Protein AF-A0A2N1UZ32-F1 (afdb_monomer_lite)

Radius of gyration: 36.01 Å; chains: 1; bounding box: 88×39×111 Å

Sequence (221 aa):
MAVTNCPHCKADVPPGFDAMPVCMMCGGDINAAPAEGSGWAAIDTKQDNTRVCPSCNSVVKSVFALECPECNASLTPVGEPVADIEKERERFEELITQSHAEAQPAAPAVPEPVAPAPEPVAPPIPEPVAPPVPEPVVAAPEPVAPPIPEPVAPAPEPVAPPIPEPVAAAKGPSPELPSFVDKPKTEEPAPTRPEPPKQPEPAPAKEGFFDKLLRMFGLKK

pLDDT: mean 73.19, std 13.27, range [42.34, 95.88]

Structure (mmCIF, N/CA/C/O backbone):
data_AF-A0A2N1UZ32-F1
#
_entry.id   AF-A0A2N1UZ32-F1
#
loop_
_atom_site.group_PDB
_atom_site.id
_atom_site.type_symbol
_atom_site.label_atom_id
_atom_site.label_alt_id
_atom_site.label_comp_id
_atom_site.label_asym_id
_atom_site.label_entity_id
_atom_site.label_seq_id
_atom_site.pdbx_PDB_ins_code
_atom_site.Cartn_x
_atom_site.Cartn_y
_atom_site.Cartn_z
_atom_site.occupancy
_atom_site.B_iso_or_equiv
_atom_site.auth_seq_id
_atom_site.auth_comp_id
_atom_site.auth_asym_id
_atom_site.auth_atom_id
_atom_site.pdbx_PDB_model_num
ATOM 1 N N . MET A 1 1 ? 21.905 -10.208 -17.394 1.00 66.12 1 MET A N 1
ATOM 2 C CA . MET A 1 1 ? 21.489 -9.415 -16.218 1.00 66.12 1 MET A CA 1
ATOM 3 C C . MET A 1 1 ? 20.534 -10.287 -15.424 1.00 66.12 1 MET A C 1
ATOM 5 O O . MET A 1 1 ? 19.722 -10.951 -16.058 1.00 66.12 1 MET A O 1
ATOM 9 N N . ALA A 1 2 ? 20.690 -10.398 -14.104 1.00 77.69 2 ALA A N 1
ATOM 10 C CA . ALA A 1 2 ? 19.744 -11.162 -13.293 1.00 77.69 2 ALA A CA 1
ATOM 11 C C . ALA A 1 2 ? 18.423 -10.383 -13.234 1.00 77.69 2 ALA A C 1
ATOM 13 O O . ALA A 1 2 ? 18.447 -9.184 -12.974 1.00 77.69 2 ALA A O 1
ATOM 14 N N . VAL A 1 3 ? 17.307 -11.037 -13.547 1.00 83.12 3 VAL A N 1
ATOM 15 C CA . VAL A 1 3 ? 15.976 -10.441 -13.402 1.00 83.12 3 VAL A CA 1
ATOM 16 C C . VAL A 1 3 ? 15.523 -10.699 -11.971 1.00 83.12 3 VAL A C 1
ATOM 18 O O . VAL A 1 3 ? 15.459 -11.854 -11.544 1.00 83.12 3 VAL A O 1
ATOM 21 N N . THR A 1 4 ? 15.266 -9.632 -11.220 1.00 88.62 4 THR A N 1
ATOM 22 C CA . THR A 1 4 ? 14.756 -9.726 -9.851 1.00 88.62 4 THR A CA 1
ATOM 23 C C . THR A 1 4 ? 13.238 -9.861 -9.919 1.00 88.62 4 THR A C 1
ATOM 25 O O . THR A 1 4 ? 12.564 -8.998 -10.471 1.00 88.62 4 THR A O 1
ATOM 28 N N . ASN A 1 5 ? 12.676 -10.936 -9.369 1.00 91.50 5 ASN A N 1
ATOM 29 C CA . ASN A 1 5 ? 11.225 -11.125 -9.311 1.00 91.50 5 ASN A CA 1
ATOM 30 C C . ASN A 1 5 ? 10.673 -10.652 -7.968 1.00 91.50 5 ASN A C 1
ATOM 32 O O . ASN A 1 5 ? 11.222 -10.988 -6.920 1.00 91.50 5 ASN A O 1
ATOM 36 N N . CYS A 1 6 ? 9.553 -9.927 -7.985 1.00 87.75 6 CYS A N 1
ATOM 37 C CA . CYS A 1 6 ? 8.888 -9.512 -6.753 1.00 87.75 6 CYS A CA 1
ATOM 38 C C . CYS A 1 6 ? 8.361 -10.740 -5.978 1.00 87.75 6 CYS A C 1
ATOM 40 O O . CYS A 1 6 ? 7.557 -11.499 -6.533 1.00 87.75 6 CYS A O 1
ATOM 42 N N . PRO A 1 7 ? 8.705 -10.925 -4.688 1.00 86.75 7 PRO A N 1
ATOM 43 C CA . PRO A 1 7 ? 8.260 -12.086 -3.910 1.00 86.75 7 PRO A CA 1
ATOM 44 C C . PRO A 1 7 ? 6.743 -12.101 -3.659 1.00 86.75 7 PRO A C 1
ATOM 46 O O . PRO A 1 7 ? 6.162 -13.160 -3.428 1.00 86.75 7 PRO A O 1
ATOM 49 N N . HIS A 1 8 ? 6.080 -10.943 -3.745 1.00 80.81 8 HIS A N 1
ATOM 50 C CA . HIS A 1 8 ? 4.646 -10.808 -3.489 1.00 80.81 8 HIS A CA 1
ATOM 51 C C . HIS A 1 8 ? 3.765 -11.121 -4.704 1.00 80.81 8 HIS A C 1
ATOM 53 O O . HIS A 1 8 ? 2.725 -11.761 -4.555 1.00 80.81 8 HIS A O 1
ATOM 59 N N . CYS A 1 9 ? 4.140 -10.644 -5.896 1.00 84.69 9 CYS A N 1
ATOM 60 C CA . CYS A 1 9 ? 3.307 -10.748 -7.103 1.00 84.69 9 CYS A CA 1
ATOM 61 C C . CYS A 1 9 ? 3.966 -11.494 -8.269 1.00 84.69 9 CYS A C 1
ATOM 63 O O . CYS A 1 9 ? 3.302 -11.730 -9.274 1.00 84.69 9 CYS A O 1
ATOM 65 N N . LYS A 1 10 ? 5.238 -11.896 -8.131 1.00 90.31 10 LYS A N 1
ATOM 66 C CA . LYS A 1 10 ? 6.037 -12.590 -9.155 1.00 90.31 10 LYS A CA 1
ATOM 67 C C . LYS A 1 10 ? 6.244 -11.799 -10.453 1.00 90.31 10 LYS A C 1
ATOM 69 O O . LYS A 1 10 ? 6.641 -12.392 -11.447 1.00 90.31 10 LYS A O 1
ATOM 74 N N . ALA A 1 11 ? 5.974 -10.493 -10.451 1.00 89.81 11 ALA A N 1
ATOM 75 C CA . ALA A 1 11 ? 6.285 -9.626 -11.581 1.00 89.81 11 ALA A CA 1
ATOM 76 C C . ALA A 1 11 ? 7.800 -9.390 -11.681 1.00 89.81 11 ALA A C 1
ATOM 78 O O . ALA A 1 11 ? 8.466 -9.228 -10.650 1.00 89.81 11 ALA A O 1
ATOM 79 N N . ASP A 1 12 ? 8.304 -9.334 -12.913 1.00 92.62 12 ASP A N 1
ATOM 80 C CA . ASP A 1 12 ? 9.689 -8.979 -13.215 1.00 92.62 12 ASP A CA 1
ATOM 81 C C . ASP A 1 12 ? 9.949 -7.508 -12.843 1.00 92.62 12 ASP A C 1
ATOM 83 O O . ASP A 1 12 ? 9.230 -6.603 -13.277 1.00 92.62 12 ASP A O 1
ATOM 87 N N . VAL A 1 13 ? 10.978 -7.256 -12.032 1.00 87.44 13 VAL A N 1
ATOM 88 C CA . VAL A 1 13 ? 11.426 -5.906 -11.665 1.00 87.44 13 VAL A CA 1
ATOM 89 C C . VAL A 1 13 ? 12.550 -5.488 -12.622 1.00 87.44 13 VAL A C 1
ATOM 91 O O . VAL A 1 13 ? 13.521 -6.234 -12.782 1.00 87.44 13 VAL A O 1
ATOM 94 N N . PRO A 1 14 ? 12.450 -4.319 -13.286 1.00 86.38 14 PRO A N 1
ATOM 95 C CA . PRO A 1 14 ? 13.491 -3.858 -14.195 1.00 86.38 14 PRO A CA 1
ATOM 96 C C . PRO A 1 14 ? 14.813 -3.598 -13.451 1.00 86.38 14 PRO A C 1
ATOM 98 O O . PRO A 1 14 ? 14.787 -3.060 -12.340 1.00 86.38 14 PRO A O 1
ATOM 101 N N . PRO A 1 15 ? 15.971 -3.895 -14.067 1.00 85.00 15 PRO A N 1
ATOM 102 C CA . PRO A 1 15 ? 17.269 -3.625 -13.455 1.00 85.00 15 PRO A CA 1
ATOM 103 C C . PRO A 1 15 ? 17.423 -2.127 -13.150 1.00 85.00 15 PRO A C 1
ATOM 105 O O . PRO A 1 15 ? 17.152 -1.285 -14.007 1.00 85.00 15 PRO A O 1
ATOM 108 N N . GLY A 1 16 ? 17.847 -1.793 -11.927 1.00 82.81 16 GLY A N 1
ATOM 109 C CA . GLY A 1 16 ? 17.969 -0.410 -11.441 1.00 82.81 16 GLY A CA 1
ATOM 110 C C . GLY A 1 16 ? 16.807 0.059 -10.558 1.00 82.81 16 GLY A C 1
ATOM 111 O O . GLY A 1 16 ? 16.924 1.090 -9.898 1.00 82.81 16 GLY A O 1
ATOM 112 N N . PHE A 1 17 ? 15.720 -0.715 -10.482 1.00 76.62 17 PHE A N 1
ATOM 113 C CA . PHE A 1 17 ? 14.632 -0.502 -9.519 1.00 76.62 17 PHE A CA 1
ATOM 114 C C . PHE A 1 17 ? 14.806 -1.322 -8.236 1.00 76.62 17 PHE A C 1
ATOM 116 O O . PHE A 1 17 ? 14.062 -1.128 -7.281 1.00 76.62 17 PHE A O 1
ATOM 123 N N . ASP A 1 18 ? 15.836 -2.167 -8.179 1.00 71.81 18 ASP A N 1
ATOM 124 C CA . ASP A 1 18 ? 16.188 -3.004 -7.025 1.00 71.81 18 ASP A CA 1
ATOM 125 C C . ASP A 1 18 ? 16.558 -2.168 -5.779 1.00 71.81 18 ASP A C 1
ATOM 127 O O . ASP A 1 18 ? 16.528 -2.660 -4.655 1.00 71.81 18 ASP A O 1
ATOM 131 N N . ALA A 1 19 ? 16.900 -0.888 -5.975 1.00 79.69 19 ALA A N 1
ATOM 132 C CA . ALA A 1 19 ? 17.198 0.060 -4.903 1.00 79.69 19 ALA A CA 1
ATOM 133 C C . ALA A 1 19 ? 15.941 0.650 -4.239 1.00 79.69 19 ALA A C 1
ATOM 135 O O . ALA A 1 19 ? 16.038 1.231 -3.158 1.00 79.69 19 ALA A O 1
ATOM 136 N N . MET A 1 20 ? 14.766 0.534 -4.869 1.00 82.06 20 MET A N 1
ATOM 137 C CA . MET A 1 20 ? 13.514 0.951 -4.247 1.00 82.06 20 MET A CA 1
ATOM 138 C C . MET A 1 20 ? 12.964 -0.192 -3.398 1.00 82.06 20 MET A C 1
ATOM 140 O O . MET A 1 20 ? 12.813 -1.304 -3.899 1.00 82.06 20 MET A O 1
ATOM 144 N N . PRO A 1 21 ? 12.602 0.060 -2.130 1.00 84.62 21 PRO A N 1
ATOM 145 C CA . PRO A 1 21 ? 12.116 -0.999 -1.262 1.00 84.62 21 PRO A CA 1
ATOM 146 C C . PRO A 1 21 ? 10.730 -1.504 -1.669 1.00 84.62 21 PRO A C 1
ATOM 148 O O . PRO A 1 21 ? 10.307 -2.505 -1.128 1.00 84.62 21 PRO A O 1
ATOM 151 N N . VAL A 1 22 ? 10.018 -0.869 -2.612 1.00 88.62 22 VAL A N 1
ATOM 152 C CA . VAL A 1 22 ? 8.607 -1.163 -2.915 1.00 88.62 22 VAL A CA 1
ATOM 153 C C . VAL A 1 22 ? 8.399 -1.547 -4.382 1.00 88.62 22 VAL A C 1
ATOM 155 O O . VAL A 1 22 ? 8.801 -0.831 -5.298 1.00 88.62 22 VAL A O 1
ATOM 158 N N . CYS A 1 23 ? 7.695 -2.654 -4.620 1.00 85.25 23 CYS A N 1
ATOM 159 C CA . CYS A 1 23 ? 7.264 -3.090 -5.943 1.00 85.25 23 CYS A CA 1
ATOM 160 C C . CYS A 1 23 ? 6.160 -2.178 -6.486 1.00 85.25 23 CYS A C 1
ATOM 162 O O . CYS A 1 23 ? 5.089 -2.076 -5.894 1.00 85.25 23 CYS A O 1
ATOM 164 N N . MET A 1 24 ? 6.358 -1.590 -7.666 1.00 83.12 24 MET A N 1
ATOM 165 C CA . MET A 1 24 ? 5.360 -0.696 -8.272 1.00 83.12 24 MET A CA 1
ATOM 166 C C . MET A 1 24 ? 4.061 -1.387 -8.699 1.00 83.12 24 MET A C 1
ATOM 168 O O . MET A 1 24 ? 3.036 -0.727 -8.834 1.00 83.12 24 MET A O 1
ATOM 172 N N . MET A 1 25 ? 4.090 -2.704 -8.912 1.00 83.44 25 MET A N 1
ATOM 173 C CA . MET A 1 25 ? 2.914 -3.450 -9.369 1.00 83.44 25 MET A CA 1
ATOM 174 C C . MET A 1 25 ? 1.968 -3.793 -8.220 1.00 83.44 25 MET A C 1
ATOM 176 O O . MET A 1 25 ? 0.755 -3.824 -8.409 1.00 83.44 25 MET A O 1
ATOM 180 N N . CYS A 1 26 ? 2.507 -4.074 -7.030 1.00 83.12 26 CYS A N 1
ATOM 181 C CA . CYS A 1 26 ? 1.704 -4.546 -5.902 1.00 83.12 26 CYS A CA 1
ATOM 182 C C . CYS A 1 26 ? 1.860 -3.738 -4.610 1.00 83.12 26 CYS A C 1
ATOM 184 O O . CYS A 1 26 ? 1.184 -4.061 -3.638 1.00 83.12 26 CYS A O 1
ATOM 186 N N . GLY A 1 27 ? 2.763 -2.754 -4.563 1.00 83.00 27 GLY A N 1
ATOM 187 C CA . GLY A 1 27 ? 3.082 -1.984 -3.356 1.00 83.00 27 GLY A CA 1
ATOM 188 C C . GLY A 1 27 ? 3.790 -2.786 -2.256 1.00 83.00 27 GLY A C 1
ATOM 189 O O . GLY A 1 27 ? 3.917 -2.302 -1.138 1.00 83.00 27 GLY A O 1
ATOM 190 N N . GLY A 1 28 ? 4.215 -4.021 -2.543 1.00 82.81 28 GLY A N 1
ATOM 191 C CA . GLY A 1 28 ? 4.861 -4.909 -1.571 1.00 82.81 28 GLY A CA 1
ATOM 192 C C . GLY A 1 28 ? 6.361 -4.655 -1.476 1.00 82.81 28 GLY A C 1
ATOM 193 O O . GLY A 1 28 ? 6.972 -4.268 -2.472 1.00 82.81 28 GLY A O 1
ATOM 194 N N . ASP A 1 29 ? 6.949 -4.890 -0.307 1.00 84.88 29 ASP A N 1
ATOM 195 C CA . ASP A 1 29 ? 8.378 -4.668 -0.095 1.00 84.88 29 ASP A CA 1
ATOM 196 C C . ASP A 1 29 ? 9.214 -5.735 -0.833 1.00 84.88 29 ASP A C 1
ATOM 198 O O . ASP A 1 29 ? 8.943 -6.930 -0.738 1.00 84.88 29 ASP A O 1
ATOM 202 N N . ILE A 1 30 ? 10.200 -5.322 -1.630 1.00 84.50 30 ILE A N 1
ATOM 203 C CA . ILE A 1 30 ? 11.013 -6.241 -2.447 1.00 84.50 30 ILE A CA 1
ATOM 204 C C . ILE A 1 30 ? 12.028 -7.006 -1.581 1.00 84.50 30 ILE A C 1
ATOM 206 O O . ILE A 1 30 ? 12.400 -8.129 -1.923 1.00 84.50 30 ILE A O 1
ATOM 210 N N . ASN A 1 31 ? 12.448 -6.428 -0.454 1.00 84.81 31 ASN A N 1
ATOM 211 C CA . ASN A 1 31 ? 13.458 -6.989 0.442 1.00 84.81 31 ASN A CA 1
ATOM 212 C C . ASN A 1 31 ? 12.851 -7.759 1.619 1.00 84.81 31 ASN A C 1
ATOM 214 O O . ASN A 1 31 ? 13.545 -8.555 2.257 1.00 84.81 31 ASN A O 1
ATOM 218 N N . ALA A 1 32 ? 11.571 -7.543 1.923 1.00 80.06 32 ALA A N 1
ATOM 219 C CA . ALA A 1 32 ? 10.887 -8.316 2.946 1.00 80.06 32 ALA A CA 1
ATOM 220 C C . ALA A 1 32 ? 10.745 -9.775 2.492 1.00 80.06 32 ALA A C 1
ATOM 222 O O . ALA A 1 32 ? 10.017 -10.100 1.551 1.00 80.06 32 ALA A O 1
ATOM 223 N N . ALA A 1 33 ? 11.425 -10.683 3.196 1.00 67.44 33 ALA A N 1
ATOM 224 C CA . ALA A 1 33 ? 11.117 -12.100 3.084 1.00 67.44 33 ALA A CA 1
ATOM 225 C C . ALA A 1 33 ? 9.626 -12.293 3.419 1.00 67.44 33 ALA A C 1
ATOM 227 O O . ALA A 1 33 ? 9.146 -11.668 4.371 1.00 67.44 33 ALA A O 1
ATOM 228 N N . PRO A 1 34 ? 8.880 -13.127 2.669 1.00 59.41 34 PRO A N 1
ATOM 229 C CA . PRO A 1 34 ? 7.496 -13.426 2.998 1.00 59.41 34 PRO A CA 1
ATOM 230 C C . PRO A 1 34 ? 7.480 -14.095 4.373 1.00 59.41 34 PRO A C 1
ATOM 232 O O . PRO A 1 34 ? 7.761 -15.282 4.506 1.00 59.41 34 PRO A O 1
ATOM 235 N N . ALA A 1 35 ? 7.218 -13.313 5.415 1.00 57.28 35 ALA A N 1
ATOM 236 C CA . ALA A 1 35 ? 7.092 -13.826 6.760 1.00 57.28 35 ALA A CA 1
ATOM 237 C C . ALA A 1 35 ? 5.802 -14.646 6.803 1.00 57.28 35 ALA A C 1
ATOM 239 O O . ALA A 1 35 ? 4.692 -14.109 6.837 1.00 57.28 35 ALA A O 1
ATOM 240 N N . GLU A 1 36 ? 5.958 -15.966 6.723 1.00 51.78 36 GLU A N 1
ATOM 241 C CA . GLU A 1 36 ? 4.862 -16.918 6.821 1.00 51.78 36 GLU A CA 1
ATOM 242 C C . GLU A 1 36 ? 4.110 -16.672 8.137 1.00 51.78 36 GLU A C 1
ATOM 244 O O . GLU A 1 36 ? 4.600 -16.955 9.228 1.00 51.78 36 GLU A O 1
ATOM 249 N N . GLY A 1 37 ? 2.918 -16.081 8.042 1.00 58.44 37 GLY A N 1
ATOM 250 C CA . GLY A 1 37 ? 2.025 -15.889 9.183 1.00 58.44 37 GLY A CA 1
ATOM 251 C C . GLY A 1 37 ? 2.183 -14.588 9.973 1.00 58.44 37 GLY A C 1
ATOM 252 O O . GLY A 1 37 ? 1.464 -14.417 10.958 1.00 58.44 37 GLY A O 1
ATOM 253 N N . SER A 1 38 ? 3.031 -13.636 9.566 1.00 52.31 38 SER A N 1
ATOM 254 C CA . SER A 1 38 ? 2.985 -12.308 10.184 1.00 52.31 38 SER A CA 1
ATOM 255 C C . SER A 1 38 ? 1.827 -11.507 9.587 1.00 52.31 38 SER A C 1
ATOM 257 O O . SER A 1 38 ? 1.957 -10.879 8.539 1.00 52.31 38 SER A O 1
ATOM 259 N N . GLY A 1 39 ? 0.686 -11.530 10.274 1.00 49.50 39 GLY A N 1
ATOM 260 C CA . GLY A 1 39 ? -0.463 -10.653 10.047 1.00 49.50 39 GLY A CA 1
ATOM 261 C C . GLY A 1 39 ? -0.180 -9.190 10.397 1.00 49.50 39 GLY A C 1
ATOM 262 O O . GLY A 1 39 ? -1.041 -8.522 10.964 1.00 49.50 39 GLY A O 1
ATOM 263 N N . TRP A 1 40 ? 1.013 -8.682 10.072 1.00 42.34 40 TRP A N 1
ATOM 264 C CA . TRP A 1 40 ? 1.146 -7.259 9.823 1.00 42.34 40 TRP A CA 1
ATOM 265 C C . TRP A 1 40 ? 0.310 -7.013 8.584 1.00 42.34 40 TRP A C 1
ATOM 267 O O . TRP A 1 40 ? 0.701 -7.359 7.469 1.00 42.34 40 TRP A O 1
ATOM 277 N N . ALA A 1 41 ? -0.895 -6.504 8.819 1.00 46.56 41 ALA A N 1
ATOM 278 C CA . ALA A 1 41 ? -1.644 -5.803 7.814 1.00 46.56 41 ALA A CA 1
ATOM 279 C C . ALA A 1 41 ? -0.667 -4.794 7.208 1.00 46.56 41 ALA A C 1
ATOM 281 O O . ALA A 1 41 ? -0.421 -3.725 7.767 1.00 46.56 41 ALA A O 1
ATOM 282 N N . ALA A 1 42 ? -0.101 -5.136 6.046 1.00 48.03 42 ALA A N 1
ATOM 283 C CA . ALA A 1 42 ? 0.014 -4.140 5.006 1.00 48.03 42 ALA A CA 1
ATOM 284 C C . ALA A 1 42 ? -1.298 -3.373 5.106 1.00 48.03 42 ALA A C 1
ATOM 286 O O . ALA A 1 42 ? -2.352 -4.011 5.058 1.00 48.03 42 ALA A O 1
ATOM 287 N N . ILE A 1 43 ? -1.238 -2.070 5.384 1.00 47.91 43 ILE A N 1
ATOM 288 C CA . ILE A 1 43 ? -2.358 -1.181 5.092 1.00 47.91 43 ILE A CA 1
ATOM 289 C C . ILE A 1 43 ? -2.817 -1.652 3.726 1.00 47.91 43 ILE A C 1
ATOM 291 O O . ILE A 1 43 ? -2.019 -1.583 2.785 1.00 47.91 43 ILE A O 1
ATOM 295 N N . ASP A 1 44 ? -3.961 -2.339 3.692 1.00 47.41 44 ASP A N 1
ATOM 296 C CA . ASP A 1 44 ? -4.280 -3.252 2.610 1.00 47.41 44 ASP A CA 1
ATOM 297 C C . ASP A 1 44 ? -4.673 -2.364 1.447 1.00 47.41 44 ASP A C 1
ATOM 299 O O . ASP A 1 44 ? -5.839 -2.113 1.168 1.00 47.41 44 ASP A O 1
ATOM 303 N N . THR A 1 45 ? -3.661 -1.845 0.759 1.00 53.09 45 THR A N 1
ATOM 304 C CA . THR A 1 45 ? -3.812 -1.014 -0.421 1.00 53.09 45 THR A CA 1
ATOM 305 C C . THR A 1 45 ? -4.481 -1.839 -1.522 1.00 53.09 45 THR A C 1
ATOM 307 O O . THR A 1 45 ? -4.816 -1.300 -2.570 1.00 53.09 45 THR A O 1
ATOM 310 N N . LYS A 1 46 ? -4.723 -3.146 -1.324 1.00 53.72 46 LYS A N 1
ATOM 311 C CA . LYS A 1 46 ? -5.555 -3.952 -2.213 1.00 53.72 46 LYS A CA 1
ATOM 312 C C . LYS A 1 46 ? -7.051 -3.729 -1.987 1.00 53.72 46 LYS A C 1
ATOM 314 O O . LYS A 1 46 ? -7.797 -3.994 -2.926 1.00 53.72 46 LYS A O 1
ATOM 319 N N . GLN A 1 47 ? -7.506 -3.245 -0.825 1.00 53.97 47 GLN A N 1
ATOM 320 C CA . GLN A 1 47 ? -8.925 -2.930 -0.617 1.00 53.97 47 GLN A CA 1
ATOM 321 C C . GLN A 1 47 ? -9.308 -1.548 -1.174 1.00 53.97 47 GLN A C 1
ATOM 323 O O . GLN A 1 47 ? -10.325 -1.464 -1.860 1.00 53.97 47 GLN A O 1
ATOM 328 N N . ASP A 1 48 ? -8.462 -0.521 -1.049 1.00 59.41 48 ASP A N 1
ATOM 329 C CA . ASP A 1 48 ? -8.837 0.853 -1.454 1.00 59.41 48 ASP A CA 1
ATOM 330 C C . ASP A 1 48 ? -8.568 1.211 -2.929 1.00 59.41 48 ASP A C 1
ATOM 332 O O . ASP A 1 48 ? -9.011 2.248 -3.419 1.00 59.41 48 ASP A O 1
ATOM 336 N N . ASN A 1 49 ? -7.872 0.356 -3.685 1.00 70.31 49 ASN A N 1
ATOM 337 C CA . ASN A 1 49 ? -7.520 0.635 -5.090 1.00 70.31 49 ASN A CA 1
ATOM 338 C C . ASN A 1 49 ? -8.453 -0.019 -6.113 1.00 70.31 49 ASN A C 1
ATOM 340 O O . ASN A 1 49 ? -8.130 -0.127 -7.301 1.00 70.31 49 ASN A O 1
ATOM 344 N N . THR A 1 50 ? -9.613 -0.478 -5.656 1.00 85.75 50 THR A N 1
ATOM 345 C CA . THR A 1 50 ? -10.651 -0.976 -6.546 1.00 85.75 50 THR A CA 1
ATOM 346 C C . THR A 1 50 ? -11.491 0.209 -7.000 1.00 85.75 50 THR A C 1
ATOM 348 O O . THR A 1 50 ? -12.108 0.884 -6.182 1.00 85.75 50 THR A O 1
ATOM 351 N N . ARG A 1 51 ? -11.531 0.477 -8.305 1.00 90.31 51 ARG A N 1
ATOM 352 C CA . ARG A 1 51 ? -12.441 1.466 -8.888 1.00 90.31 51 ARG A CA 1
ATOM 353 C C . ARG A 1 51 ? -13.455 0.782 -9.793 1.00 90.31 51 ARG A C 1
ATOM 355 O O . ARG A 1 51 ? -13.133 -0.196 -10.461 1.00 90.31 51 ARG A O 1
ATOM 362 N N . VAL A 1 52 ? -14.677 1.292 -9.830 1.00 92.69 52 VAL A N 1
ATOM 363 C CA . VAL A 1 52 ? -15.733 0.826 -10.734 1.00 92.69 52 VAL A CA 1
ATOM 364 C C . VAL A 1 52 ? -15.946 1.873 -11.812 1.00 92.69 52 VAL A C 1
ATOM 366 O O . VAL A 1 52 ? -15.986 3.073 -11.545 1.00 92.69 52 VAL A O 1
ATOM 369 N N . CYS A 1 53 ? -16.050 1.413 -13.053 1.00 94.25 53 CYS A N 1
ATOM 370 C CA . CYS A 1 53 ? -16.440 2.275 -14.153 1.00 94.25 53 CYS A CA 1
ATOM 371 C C . CYS A 1 53 ? -17.960 2.503 -14.132 1.00 94.25 53 CYS A C 1
ATOM 373 O O . CYS A 1 53 ? -18.700 1.526 -14.221 1.00 94.25 53 CYS A O 1
ATOM 375 N N . PRO A 1 54 ? -18.455 3.750 -14.105 1.00 93.19 54 PRO A N 1
ATOM 376 C CA . PRO A 1 54 ? -19.894 4.015 -14.122 1.00 93.19 54 PRO A CA 1
ATOM 377 C C . PRO A 1 54 ? -20.562 3.653 -15.460 1.00 93.19 54 PRO A C 1
ATOM 379 O O . PRO A 1 54 ? -21.767 3.428 -15.498 1.00 93.19 54 PRO A O 1
ATOM 382 N N . SER A 1 55 ? -19.803 3.588 -16.559 1.00 95.44 55 SER A N 1
ATOM 383 C CA . SER A 1 55 ? -20.351 3.328 -17.896 1.00 95.44 55 SER A CA 1
ATOM 384 C C . SER A 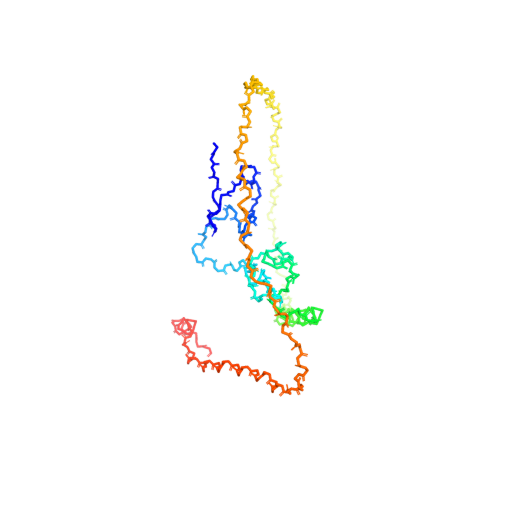1 55 ? -20.525 1.840 -18.199 1.00 95.44 55 SER A C 1
ATOM 386 O O . SER A 1 55 ? -21.558 1.449 -18.732 1.00 95.44 55 SER A O 1
ATOM 388 N N . CYS A 1 56 ? -19.533 1.005 -17.874 1.00 95.06 56 CYS A N 1
ATOM 389 C CA . CYS A 1 56 ? -19.558 -0.433 -18.181 1.00 95.06 56 CYS A CA 1
ATOM 390 C C . CYS A 1 56 ? -19.559 -1.338 -16.941 1.00 95.06 56 CYS A C 1
ATOM 392 O O . CYS A 1 56 ? -19.550 -2.559 -17.073 1.00 95.06 56 CYS A O 1
ATOM 394 N N . ASN A 1 57 ? -19.559 -0.756 -15.737 1.00 92.69 57 ASN A N 1
ATOM 395 C CA . ASN A 1 57 ? -19.525 -1.461 -14.455 1.00 92.69 57 ASN A CA 1
ATOM 396 C C . ASN A 1 57 ? -18.310 -2.399 -14.280 1.00 92.69 57 ASN A C 1
ATOM 398 O O . ASN A 1 57 ? -18.317 -3.297 -13.438 1.00 92.69 57 ASN A O 1
ATOM 402 N N . SER A 1 58 ? -17.248 -2.199 -15.072 1.00 93.69 58 SER A N 1
ATOM 403 C CA . SER A 1 58 ? -16.007 -2.965 -14.960 1.00 93.69 58 SER A CA 1
ATOM 404 C C . SER A 1 58 ? -15.261 -2.582 -13.686 1.00 93.69 58 SER A C 1
ATOM 406 O O . SER A 1 58 ? -15.066 -1.393 -13.410 1.00 93.69 58 SER A O 1
ATOM 408 N N . VAL A 1 59 ? -14.774 -3.583 -12.960 1.00 91.38 59 VAL A N 1
ATOM 409 C CA . VAL A 1 59 ? -13.928 -3.397 -11.781 1.00 91.38 59 VAL A CA 1
ATOM 410 C C . VAL A 1 59 ? -12.468 -3.291 -12.219 1.00 91.38 59 VAL A C 1
ATOM 412 O O . VAL A 1 59 ? -11.888 -4.262 -12.701 1.00 91.38 59 VAL A O 1
ATOM 415 N N . VAL A 1 60 ? -11.865 -2.120 -12.032 1.00 90.88 60 VAL A N 1
ATOM 416 C CA . VAL A 1 60 ? -10.461 -1.847 -12.349 1.00 90.88 60 VAL A CA 1
ATOM 417 C C . VAL A 1 60 ? -9.653 -1.845 -11.055 1.00 90.88 60 VAL A C 1
ATOM 419 O O . VAL A 1 60 ? -9.897 -1.045 -10.155 1.00 90.88 60 VAL A O 1
ATOM 422 N N . LYS A 1 61 ? -8.678 -2.753 -10.961 1.00 88.75 61 LYS A N 1
ATOM 423 C CA . LYS A 1 61 ? -7.738 -2.844 -9.835 1.00 88.75 61 LYS A CA 1
ATOM 424 C C . LYS A 1 61 ? -6.437 -2.156 -10.218 1.00 88.75 61 LYS A C 1
ATOM 426 O O . LYS A 1 61 ? -5.496 -2.807 -10.662 1.00 88.75 61 LYS A O 1
ATOM 431 N N . SER A 1 62 ? -6.412 -0.834 -10.126 1.00 82.06 62 SER A N 1
ATOM 432 C CA . SER A 1 62 ? -5.217 -0.052 -10.429 1.00 82.06 62 SER A CA 1
ATOM 433 C C . SER A 1 62 ? -5.210 1.234 -9.621 1.00 82.06 62 SER A C 1
ATOM 435 O O . SER A 1 62 ? -6.196 1.968 -9.595 1.00 82.06 62 SER A O 1
ATOM 437 N N . VAL A 1 63 ? -4.066 1.508 -8.995 1.00 78.69 63 VAL A N 1
ATOM 438 C CA . VAL A 1 63 ? -3.814 2.727 -8.211 1.00 78.69 63 VAL A CA 1
ATOM 439 C C . VAL A 1 63 ? -3.765 3.961 -9.116 1.00 78.69 63 VAL A C 1
ATOM 441 O O . VAL A 1 63 ? -4.185 5.048 -8.728 1.00 78.69 63 VAL A O 1
ATOM 444 N N . PHE A 1 64 ? -3.272 3.781 -10.345 1.00 81.81 64 PHE A N 1
ATOM 445 C CA . PHE A 1 64 ? -2.973 4.870 -11.275 1.00 81.81 64 PHE A CA 1
ATOM 446 C C . PHE A 1 64 ? -4.011 5.033 -12.388 1.00 81.81 64 PHE A C 1
ATOM 448 O O . PHE A 1 64 ? -3.986 6.035 -13.099 1.00 81.81 64 PHE A O 1
ATOM 455 N N . ALA A 1 65 ? -4.930 4.079 -12.562 1.00 85.81 65 ALA A N 1
ATOM 456 C CA . ALA A 1 65 ? -5.974 4.209 -13.571 1.00 85.81 65 ALA A CA 1
ATOM 457 C C . ALA A 1 65 ? -7.036 5.213 -13.105 1.00 85.81 65 ALA A C 1
ATOM 459 O O . ALA A 1 65 ? -7.804 4.951 -12.177 1.00 85.81 65 ALA A O 1
ATOM 460 N N . LEU A 1 66 ? -7.086 6.365 -13.772 1.00 91.62 66 LEU A N 1
ATOM 461 C CA . LEU A 1 66 ? -8.158 7.353 -13.619 1.00 91.62 66 LEU A CA 1
ATOM 462 C C . LEU A 1 66 ? -9.307 7.111 -14.609 1.00 91.62 66 LEU A C 1
ATOM 464 O O . LEU A 1 66 ? -10.427 7.562 -14.367 1.00 91.62 66 LEU A O 1
ATOM 468 N N . GLU A 1 67 ? -9.039 6.371 -15.686 1.00 95.88 67 GLU A N 1
ATOM 469 C CA . GLU A 1 67 ? -9.945 6.128 -16.809 1.00 95.88 67 GLU A CA 1
ATOM 470 C C . GLU A 1 67 ? -10.104 4.621 -17.054 1.00 95.88 67 GLU A C 1
ATOM 472 O O . GLU A 1 67 ? -9.175 3.831 -16.868 1.00 95.88 67 GLU A O 1
ATOM 477 N N . CYS A 1 68 ? -11.309 4.205 -17.441 1.00 94.12 68 CYS A N 1
ATOM 478 C CA . CYS A 1 68 ? -11.606 2.821 -17.781 1.00 94.12 68 CYS A CA 1
ATOM 479 C C . CYS A 1 68 ? -10.960 2.458 -19.129 1.00 94.12 68 CYS A C 1
ATOM 481 O O . CYS A 1 68 ? -11.242 3.136 -20.114 1.00 94.12 68 CYS A O 1
ATOM 483 N N . PRO A 1 69 ? -10.189 1.364 -19.235 1.00 92.75 69 PRO A N 1
ATOM 484 C CA . PRO A 1 69 ? -9.536 0.986 -20.491 1.00 92.75 69 PRO A CA 1
ATOM 485 C C . PRO A 1 69 ? -10.518 0.596 -21.609 1.00 92.75 69 PRO A C 1
ATOM 487 O O . PRO A 1 69 ? -10.175 0.695 -22.781 1.00 92.75 69 PRO A O 1
ATOM 490 N N . GLU A 1 70 ? -11.736 0.171 -21.263 1.00 93.69 70 GLU A N 1
ATOM 491 C CA . GLU A 1 70 ? -12.740 -0.290 -22.234 1.00 93.69 70 GLU A CA 1
ATOM 492 C C . GLU A 1 70 ? -13.543 0.861 -22.855 1.00 93.69 70 GLU A C 1
ATOM 494 O O . GLU A 1 70 ? -13.966 0.787 -24.005 1.00 93.69 70 GLU A O 1
ATOM 499 N N . CYS A 1 71 ? -13.802 1.926 -22.092 1.00 95.00 71 CYS A N 1
ATOM 500 C CA . CYS A 1 71 ? -14.727 2.988 -22.511 1.00 95.00 71 CYS A CA 1
ATOM 501 C C . CYS A 1 71 ? -14.235 4.414 -22.236 1.00 95.00 71 CYS A C 1
ATOM 503 O O . CYS A 1 71 ? -14.961 5.369 -22.498 1.00 95.00 71 CYS A O 1
ATOM 505 N N . ASN A 1 72 ? -13.024 4.566 -21.700 1.00 94.81 72 ASN A N 1
ATOM 506 C CA . ASN A 1 72 ? -12.384 5.837 -21.365 1.00 94.81 72 ASN A CA 1
ATOM 507 C C . ASN A 1 72 ? -13.161 6.735 -20.379 1.00 94.81 72 ASN A C 1
ATOM 509 O O . ASN A 1 72 ? -12.865 7.918 -20.241 1.00 94.81 72 ASN A O 1
ATOM 513 N N . ALA A 1 73 ? -14.164 6.191 -19.683 1.00 95.19 73 ALA A N 1
ATOM 514 C CA . ALA A 1 73 ? -14.907 6.917 -18.658 1.00 95.19 73 ALA A CA 1
ATOM 515 C C . ALA A 1 73 ? -14.105 7.020 -17.352 1.00 95.19 73 ALA A C 1
ATOM 517 O O . ALA A 1 73 ? -13.368 6.098 -16.994 1.00 95.19 73 ALA A O 1
ATOM 518 N N . SER A 1 74 ? -14.292 8.115 -16.611 1.00 93.81 74 SER A N 1
ATOM 519 C CA . SER A 1 74 ? -13.630 8.321 -15.319 1.00 93.81 74 SER A CA 1
ATOM 520 C C . SER A 1 74 ? -14.074 7.274 -14.291 1.00 93.81 74 SER A C 1
ATOM 522 O O . SER A 1 74 ? -15.262 6.983 -14.150 1.00 93.81 74 SER A O 1
ATOM 524 N N . LEU A 1 75 ? -13.106 6.683 -13.595 1.00 91.38 75 LEU A N 1
ATOM 525 C CA . LEU A 1 75 ? -13.321 5.604 -12.638 1.00 91.38 75 LEU A CA 1
ATOM 526 C C . LEU A 1 75 ? -13.663 6.144 -11.242 1.00 91.38 75 LEU A C 1
ATOM 528 O O . LEU A 1 75 ? -12.900 6.933 -10.677 1.00 91.38 75 LEU A O 1
ATOM 532 N N . THR A 1 76 ? -14.748 5.648 -10.641 1.00 88.44 76 THR A N 1
ATOM 533 C CA . THR A 1 76 ? -15.146 5.986 -9.265 1.00 88.44 76 THR A CA 1
ATOM 534 C C . THR A 1 76 ? -14.547 4.992 -8.267 1.00 88.44 76 THR A C 1
ATOM 536 O O . THR A 1 76 ? -14.671 3.785 -8.495 1.00 88.44 76 THR A O 1
ATOM 539 N N . PRO A 1 77 ? -13.904 5.440 -7.173 1.00 84.75 77 PRO A N 1
ATOM 540 C CA . PRO A 1 77 ? -13.404 4.537 -6.138 1.00 84.75 77 PRO A CA 1
ATOM 541 C C . PRO A 1 77 ? -14.551 3.727 -5.520 1.00 84.75 77 PRO A C 1
ATOM 543 O O . PRO A 1 77 ? -15.641 4.248 -5.290 1.00 84.75 77 PRO A O 1
ATOM 546 N N . VAL A 1 78 ? -14.315 2.435 -5.294 1.00 80.38 78 VAL A N 1
ATOM 547 C CA . VAL A 1 78 ? -15.263 1.545 -4.618 1.00 80.38 78 VAL A CA 1
ATOM 548 C C . VAL A 1 78 ? -15.080 1.720 -3.121 1.00 80.38 78 VAL A C 1
ATOM 550 O O . VAL A 1 78 ? -14.242 1.085 -2.496 1.00 80.38 78 VAL A O 1
ATOM 553 N N . GLY A 1 79 ? -15.872 2.622 -2.574 1.00 72.56 79 GLY A N 1
ATOM 554 C CA . GLY A 1 79 ? -15.939 2.968 -1.166 1.00 72.56 79 GLY A CA 1
ATOM 555 C C . GLY A 1 79 ? -16.786 4.222 -1.088 1.00 72.56 79 GLY A C 1
ATOM 556 O O . GLY A 1 79 ? -16.650 5.098 -1.946 1.00 72.56 79 GLY A O 1
ATOM 557 N N . GLU A 1 80 ? -17.709 4.307 -0.131 1.00 63.50 80 GLU A N 1
ATOM 558 C CA . GLU A 1 80 ? -18.327 5.602 0.142 1.00 63.50 80 GLU A CA 1
ATOM 559 C C . GLU A 1 80 ? -17.170 6.567 0.424 1.00 63.50 80 GLU A C 1
ATOM 561 O O . GLU A 1 80 ? -16.354 6.265 1.303 1.00 63.50 80 GLU A O 1
ATOM 566 N N . PRO A 1 81 ? -17.015 7.673 -0.336 1.00 62.00 81 PRO A N 1
ATOM 567 C CA . PRO A 1 81 ? -16.107 8.714 0.104 1.00 62.00 81 PRO A CA 1
ATOM 568 C C . PRO A 1 81 ? -16.572 9.025 1.515 1.00 62.00 81 PRO A C 1
ATOM 570 O O . PRO A 1 81 ? -17.762 9.284 1.705 1.00 62.00 81 PRO A O 1
ATOM 573 N N . VAL A 1 82 ? -15.689 8.871 2.501 1.00 63.88 82 VAL A N 1
ATOM 574 C CA . VAL A 1 82 ? -16.022 9.171 3.891 1.00 63.88 82 VAL A CA 1
ATOM 575 C C . VAL A 1 82 ? -16.435 10.636 3.869 1.00 63.88 82 VAL A C 1
ATOM 577 O O . VAL A 1 82 ? -15.588 11.517 3.776 1.00 63.88 82 VAL A O 1
ATOM 580 N N . ALA A 1 83 ? -17.740 10.896 3.791 1.00 62.69 83 ALA A N 1
ATOM 581 C CA . ALA A 1 83 ? -18.244 12.219 3.435 1.00 62.69 83 ALA A CA 1
ATOM 582 C C . ALA A 1 83 ? -17.825 13.247 4.491 1.00 62.69 83 ALA A C 1
ATOM 584 O O . ALA A 1 83 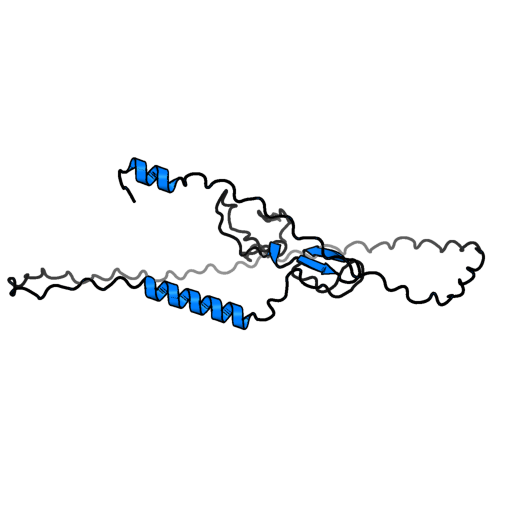? -17.717 14.430 4.194 1.00 62.69 83 ALA A O 1
ATOM 585 N N . ASP A 1 84 ? -17.475 12.746 5.676 1.00 68.62 84 ASP A N 1
ATOM 586 C CA . ASP A 1 84 ? -16.943 13.496 6.789 1.00 68.62 84 ASP A CA 1
ATOM 587 C C . ASP A 1 84 ? -15.618 12.884 7.291 1.00 68.62 84 ASP A C 1
ATOM 589 O O . ASP A 1 84 ? -15.537 12.411 8.426 1.00 68.62 84 ASP A O 1
ATOM 593 N N . ILE A 1 85 ? -14.556 12.880 6.471 1.00 76.88 85 ILE A N 1
ATOM 594 C CA . ILE A 1 85 ? -13.193 12.519 6.939 1.00 76.88 85 ILE A CA 1
ATOM 595 C C . ILE A 1 85 ? -12.846 13.286 8.227 1.00 76.88 85 ILE A C 1
ATOM 597 O O . ILE A 1 85 ? -12.237 12.732 9.140 1.00 76.88 85 ILE A O 1
ATOM 601 N N . GLU A 1 86 ? -13.267 14.549 8.325 1.00 79.19 86 GLU A N 1
ATOM 602 C CA . GLU A 1 86 ? -13.061 15.382 9.513 1.00 79.19 86 GLU A CA 1
ATOM 603 C C . GLU A 1 86 ? -13.791 14.843 10.749 1.00 79.19 86 GLU A C 1
ATOM 605 O O . GLU A 1 86 ? -13.204 14.809 11.826 1.00 79.19 86 GLU A O 1
ATOM 610 N N . LYS A 1 87 ? -15.013 14.329 10.597 1.00 86.81 87 LYS A N 1
ATOM 611 C CA . LYS A 1 87 ? -15.798 13.765 11.703 1.00 86.81 87 LYS A CA 1
ATOM 612 C C . LYS A 1 87 ? -15.255 12.422 12.178 1.00 86.81 87 LYS A C 1
ATOM 614 O O . LYS A 1 87 ? -15.240 12.152 13.376 1.00 86.81 87 LYS A O 1
ATOM 619 N N . GLU A 1 88 ? -14.796 11.574 11.260 1.00 84.06 88 GLU A N 1
ATOM 620 C CA . GLU A 1 88 ? -14.116 10.329 11.637 1.00 84.06 88 GLU A CA 1
ATOM 621 C C . GLU A 1 88 ? -12.760 10.617 12.301 1.00 84.06 88 GLU A C 1
ATOM 623 O O . GLU A 1 88 ? -12.405 9.948 13.272 1.00 84.06 88 GLU A O 1
ATOM 628 N N . ARG A 1 89 ? -12.037 11.665 11.870 1.00 89.62 89 ARG A N 1
ATOM 629 C CA . ARG A 1 89 ? -10.827 12.134 12.566 1.00 89.62 89 ARG A CA 1
ATOM 630 C C . ARG A 1 89 ? -11.138 12.594 13.991 1.00 89.62 89 ARG A C 1
ATOM 632 O O . ARG A 1 89 ? -10.454 12.161 14.912 1.00 89.62 89 ARG A O 1
ATOM 639 N N . GLU A 1 90 ? -12.166 13.421 14.177 1.00 92.81 90 GLU A N 1
ATOM 640 C CA . GLU A 1 90 ? -12.599 13.883 15.506 1.00 92.81 90 GLU A CA 1
ATOM 641 C C . GLU A 1 90 ? -12.970 12.707 16.416 1.00 92.81 90 GLU A C 1
ATOM 643 O O . GLU A 1 90 ? -12.514 12.628 17.556 1.00 92.81 90 GLU A O 1
ATOM 648 N N . ARG A 1 91 ? -13.717 11.731 15.890 1.00 91.94 91 ARG A N 1
ATOM 649 C CA . ARG A 1 91 ? -14.071 10.513 16.625 1.00 91.94 91 ARG A CA 1
ATOM 650 C C . ARG A 1 91 ? -12.838 9.707 17.040 1.00 91.94 91 ARG A C 1
ATOM 652 O O . ARG A 1 91 ? -12.804 9.142 18.132 1.00 91.94 91 ARG A O 1
ATOM 659 N N . PHE A 1 92 ? -11.830 9.634 16.175 1.00 90.19 92 PHE A N 1
ATOM 660 C CA . PHE A 1 92 ? -10.589 8.926 16.470 1.00 90.19 92 PHE A CA 1
ATOM 661 C C . PHE A 1 92 ? -9.746 9.649 17.531 1.00 90.19 92 PHE A C 1
ATOM 663 O O . PHE A 1 92 ? -9.222 9.003 18.437 1.00 90.19 92 PHE A O 1
ATOM 670 N N . GLU A 1 93 ? -9.655 10.980 17.479 1.00 94.56 93 GLU A N 1
ATOM 671 C CA . GLU A 1 93 ? -8.980 11.784 18.510 1.00 94.56 93 GLU A CA 1
ATOM 672 C C . GLU A 1 93 ? -9.666 11.675 19.881 1.00 94.56 93 GLU A C 1
ATOM 674 O O . GLU A 1 93 ? -8.990 11.598 20.914 1.00 94.56 93 GLU A O 1
ATOM 679 N N . GLU A 1 94 ? -10.997 11.598 19.902 1.00 93.38 94 GLU A N 1
ATOM 680 C CA . GLU A 1 94 ? -11.769 11.377 21.125 1.00 93.38 94 GLU A CA 1
ATOM 681 C C . GLU A 1 94 ? -11.474 9.994 21.731 1.00 93.38 94 GLU A C 1
ATOM 683 O O . GLU A 1 94 ? -11.193 9.884 22.927 1.00 93.38 94 GLU A O 1
ATOM 688 N N . LEU A 1 95 ? -11.416 8.948 20.897 1.00 90.75 95 LEU A N 1
ATOM 689 C CA . LEU A 1 95 ? -11.036 7.592 21.315 1.00 90.75 95 LEU A CA 1
ATOM 690 C C . LEU A 1 95 ? -9.607 7.528 21.873 1.00 90.75 95 LEU A C 1
ATOM 692 O O . LEU A 1 95 ? -9.375 6.893 22.905 1.00 90.75 95 LEU A O 1
ATOM 696 N N . ILE A 1 96 ? -8.646 8.202 21.231 1.00 91.12 96 ILE A N 1
ATOM 697 C CA . ILE A 1 96 ? -7.266 8.272 21.735 1.00 91.12 96 ILE A CA 1
ATOM 698 C C . ILE A 1 96 ? -7.246 8.945 23.107 1.00 91.12 96 ILE A C 1
ATOM 700 O O . ILE A 1 96 ? -6.631 8.425 24.040 1.00 91.12 96 ILE A O 1
ATOM 704 N N . THR A 1 97 ? -7.941 10.072 23.248 1.00 90.44 97 THR A N 1
ATOM 705 C CA . THR A 1 97 ? -7.976 10.836 24.499 1.00 90.44 97 THR A CA 1
ATOM 706 C C . THR A 1 97 ? -8.604 10.021 25.631 1.00 90.44 97 THR A C 1
ATOM 708 O O . THR A 1 97 ? -8.062 9.986 26.737 1.00 90.44 97 THR A O 1
ATOM 711 N N . GLN A 1 98 ? -9.689 9.297 25.350 1.00 88.81 98 GLN A N 1
ATOM 712 C CA . GLN A 1 98 ? -10.324 8.389 26.303 1.00 88.81 98 GLN A CA 1
ATOM 713 C C . GLN A 1 98 ? -9.369 7.270 26.744 1.00 88.81 98 GLN A C 1
ATOM 715 O O . GLN A 1 98 ? -9.196 7.046 27.941 1.00 88.81 98 GLN A O 1
ATOM 720 N N . SER A 1 99 ? -8.674 6.634 25.796 1.00 84.81 99 SER A N 1
ATOM 721 C CA . SER A 1 99 ? -7.727 5.556 26.108 1.00 84.81 99 SER A CA 1
ATOM 722 C C . SER A 1 99 ? -6.526 6.026 26.940 1.00 84.81 99 SER A C 1
ATOM 724 O O . SER A 1 99 ? -6.050 5.303 27.815 1.00 84.81 99 SER A O 1
ATOM 726 N N . HIS A 1 100 ? -6.047 7.255 26.719 1.00 81.00 100 HIS A N 1
ATOM 727 C CA . HIS A 1 100 ? -4.932 7.817 27.480 1.00 81.00 100 HIS A CA 1
ATOM 728 C C . HIS A 1 100 ? -5.345 8.189 28.910 1.00 81.00 100 HIS A C 1
ATOM 730 O O . HIS A 1 100 ? -4.554 8.031 29.841 1.00 81.00 100 HIS A O 1
ATOM 736 N N . ALA A 1 101 ? -6.584 8.655 29.095 1.00 76.06 101 ALA A N 1
ATOM 737 C CA . ALA A 1 101 ? -7.128 8.954 30.416 1.00 76.06 101 ALA A CA 1
ATOM 738 C C . ALA A 1 101 ? -7.247 7.692 31.288 1.00 76.06 101 ALA A C 1
ATOM 740 O O . ALA A 1 101 ? -6.950 7.741 32.478 1.00 76.06 101 ALA A O 1
ATOM 741 N N . GLU A 1 102 ? -7.619 6.552 30.701 1.00 73.69 102 GLU A N 1
ATOM 742 C CA . GLU A 1 102 ? -7.699 5.269 31.416 1.00 73.69 102 GLU A CA 1
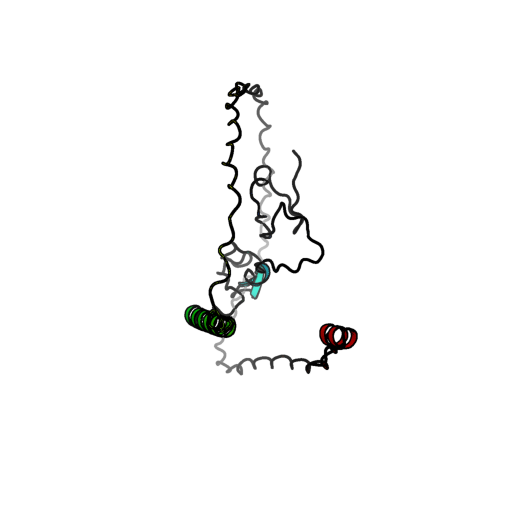ATOM 743 C C . GLU A 1 102 ? -6.322 4.642 31.685 1.00 73.69 102 GLU A C 1
ATOM 745 O O . GLU A 1 102 ? -6.155 3.892 32.646 1.00 73.69 102 GLU A O 1
ATOM 750 N N . ALA A 1 103 ? -5.322 4.956 30.857 1.00 69.19 103 ALA A N 1
ATOM 751 C CA . ALA A 1 103 ? -3.985 4.383 30.952 1.00 69.19 103 ALA A CA 1
ATOM 752 C C . ALA A 1 103 ? -3.049 5.102 31.934 1.00 69.19 103 ALA A C 1
ATOM 754 O O . ALA A 1 103 ? -1.941 4.609 32.133 1.00 69.19 103 ALA A O 1
ATOM 755 N N . GLN A 1 104 ? -3.432 6.230 32.551 1.00 61.59 104 GLN A N 1
ATOM 756 C CA . GLN A 1 104 ? -2.610 6.830 33.606 1.00 61.59 104 GLN A CA 1
ATOM 757 C C . GLN A 1 104 ? -2.632 5.929 34.850 1.00 61.59 104 GLN A C 1
ATOM 759 O O . GLN A 1 104 ? -3.650 5.872 35.545 1.00 61.59 104 GLN A O 1
ATOM 764 N N . PRO A 1 105 ? -1.526 5.234 35.185 1.00 60.41 105 PRO A N 1
ATOM 765 C CA . PRO A 1 105 ? -1.462 4.525 36.446 1.00 60.41 105 PRO A CA 1
ATOM 766 C C . PRO A 1 105 ? -1.501 5.583 37.545 1.00 60.41 105 PRO A C 1
ATOM 768 O O . PRO A 1 105 ? -0.675 6.499 37.557 1.00 60.41 105 PRO A O 1
ATOM 771 N N . ALA A 1 106 ? -2.470 5.473 38.456 1.00 63.41 106 ALA A N 1
ATOM 772 C CA . ALA A 1 106 ? -2.491 6.273 39.669 1.00 63.41 106 ALA A CA 1
ATOM 773 C C . ALA A 1 106 ? -1.094 6.202 40.294 1.00 63.41 106 ALA A C 1
ATOM 775 O O . ALA A 1 106 ? -0.626 5.113 40.640 1.00 63.41 106 ALA A O 1
ATOM 776 N N . ALA A 1 107 ? -0.404 7.345 40.347 1.00 61.66 107 ALA A N 1
ATOM 777 C CA . ALA A 1 107 ? 0.933 7.418 40.907 1.00 61.66 107 ALA A CA 1
ATOM 778 C C . ALA A 1 107 ? 0.896 6.744 42.288 1.00 61.66 107 ALA A C 1
ATOM 780 O O . ALA A 1 107 ? 0.027 7.098 43.095 1.00 61.66 107 ALA A O 1
ATOM 781 N N . PRO A 1 108 ? 1.754 5.743 42.564 1.00 62.41 108 PRO A N 1
ATOM 782 C CA . PRO A 1 108 ? 1.742 5.090 43.859 1.00 62.41 108 PRO A CA 1
ATOM 783 C C . PRO A 1 108 ? 1.996 6.166 44.910 1.00 62.41 108 PRO A C 1
ATOM 785 O O . PRO A 1 108 ? 2.990 6.888 44.830 1.00 62.41 108 PRO A O 1
ATOM 788 N N . ALA A 1 109 ? 1.065 6.306 45.855 1.00 59.09 109 ALA A N 1
ATOM 789 C CA . ALA A 1 109 ? 1.211 7.209 46.982 1.00 59.09 109 ALA A CA 1
ATOM 790 C C . ALA A 1 109 ? 2.513 6.846 47.703 1.00 59.09 109 ALA A C 1
ATOM 792 O O . ALA A 1 109 ? 2.605 5.803 48.349 1.00 59.09 109 ALA A O 1
ATOM 793 N N . VAL A 1 110 ? 3.544 7.670 47.518 1.00 64.19 110 VAL A N 1
ATOM 794 C CA . VAL A 1 110 ? 4.828 7.500 48.190 1.00 64.19 110 VAL A CA 1
ATOM 795 C C . VAL A 1 110 ? 4.569 7.767 49.676 1.00 64.19 110 VAL A C 1
ATOM 797 O O . VAL A 1 110 ? 4.146 8.877 50.006 1.00 64.19 110 VAL A O 1
ATOM 800 N N . PRO A 1 111 ? 4.741 6.781 50.577 1.00 62.19 111 PRO A N 1
ATOM 801 C CA . PRO A 1 111 ? 4.573 7.017 52.005 1.00 62.19 111 PRO A CA 1
ATOM 802 C C . PRO A 1 111 ? 5.614 8.034 52.486 1.00 62.19 111 PRO A C 1
ATOM 804 O O . PRO A 1 111 ? 6.754 8.026 52.017 1.00 62.19 111 PRO A O 1
ATOM 807 N N . GLU A 1 112 ? 5.207 8.917 53.404 1.00 62.28 112 GLU A N 1
ATOM 808 C CA . GLU A 1 112 ? 6.075 9.949 53.981 1.00 62.28 112 GLU A CA 1
ATOM 809 C C . GLU A 1 112 ? 7.409 9.352 54.472 1.00 62.28 112 GLU A C 1
ATOM 811 O O . GLU A 1 112 ? 7.418 8.282 55.093 1.00 62.28 112 GLU A O 1
ATOM 816 N N . PRO A 1 113 ? 8.547 10.020 54.204 1.00 57.66 113 PRO A N 1
ATOM 817 C CA . PRO A 1 113 ? 9.859 9.493 54.543 1.00 57.66 113 PRO A CA 1
ATOM 818 C C . PRO A 1 113 ? 10.037 9.434 56.064 1.00 57.66 113 PRO A C 1
ATOM 820 O O . PRO A 1 113 ? 10.187 10.448 56.745 1.00 57.66 113 PRO A O 1
ATOM 823 N N . VAL A 1 114 ? 10.053 8.215 56.598 1.00 60.59 114 VAL A N 1
ATOM 824 C CA . VAL A 1 114 ? 10.461 7.926 57.974 1.00 60.59 114 VAL A CA 1
ATOM 825 C C . VAL A 1 114 ? 11.979 8.097 58.073 1.00 60.59 114 VAL A C 1
ATOM 827 O O . VAL A 1 114 ? 12.693 7.387 57.381 1.00 60.59 114 VAL A O 1
ATOM 830 N N . ALA A 1 115 ? 12.407 9.036 58.930 1.00 63.69 115 ALA A N 1
ATOM 831 C CA . ALA A 1 115 ? 13.733 9.296 59.525 1.00 63.69 115 ALA A CA 1
ATOM 832 C C . ALA A 1 115 ? 15.020 9.034 58.689 1.00 63.69 115 ALA A C 1
ATOM 834 O O . ALA A 1 115 ? 15.195 7.970 58.103 1.00 63.69 115 ALA A O 1
ATOM 835 N N . PRO A 1 116 ? 16.007 9.955 58.707 1.00 57.41 116 PRO A N 1
ATOM 836 C CA . PRO A 1 116 ? 17.217 9.827 57.897 1.00 57.41 116 PRO A CA 1
ATOM 837 C C . PRO A 1 116 ? 18.047 8.599 58.305 1.00 57.41 116 PRO A C 1
ATOM 839 O O . PRO A 1 116 ? 18.587 8.526 59.410 1.00 57.41 116 PRO A O 1
ATOM 842 N N . ALA A 1 117 ? 18.150 7.634 57.391 1.00 64.94 117 ALA A N 1
ATOM 843 C CA . ALA A 1 117 ? 19.133 6.559 57.450 1.00 64.94 117 ALA A CA 1
ATOM 844 C C . ALA A 1 117 ? 20.555 7.137 57.273 1.00 64.94 117 ALA A C 1
ATOM 846 O O . ALA A 1 117 ? 20.709 8.158 56.596 1.00 64.94 117 ALA A O 1
ATOM 847 N N . PRO A 1 118 ? 21.594 6.519 57.871 1.00 60.84 118 PRO A N 1
ATOM 848 C CA . PRO A 1 118 ? 22.968 7.007 57.773 1.00 60.84 118 PRO A CA 1
ATOM 849 C C . PRO A 1 118 ? 23.419 7.105 56.311 1.00 60.84 118 PRO A C 1
ATOM 851 O O . PRO A 1 118 ? 23.167 6.196 55.517 1.00 60.84 118 PRO A O 1
ATOM 854 N N . GLU A 1 119 ? 24.072 8.220 55.976 1.00 61.81 119 GLU A N 1
ATOM 855 C CA . GLU A 1 119 ? 24.509 8.550 54.619 1.00 61.81 119 GLU A CA 1
ATOM 856 C C . GLU A 1 119 ? 25.352 7.413 54.017 1.00 61.81 119 GLU A C 1
ATOM 858 O O . GLU A 1 119 ? 26.364 7.012 54.605 1.00 61.81 119 GLU A O 1
ATOM 863 N N . PRO A 1 120 ? 24.969 6.874 52.846 1.00 65.06 120 PRO A N 1
ATOM 864 C CA . PRO A 1 120 ? 25.796 5.906 52.155 1.00 65.06 120 PRO A CA 1
ATOM 865 C C . PRO A 1 120 ? 27.059 6.612 51.656 1.00 65.06 120 PRO A C 1
ATOM 867 O O . PRO A 1 120 ? 27.004 7.493 50.799 1.00 65.06 120 PRO A O 1
ATOM 870 N N . VAL A 1 121 ? 28.212 6.204 52.187 1.00 66.81 121 VAL A N 1
ATOM 871 C CA . VAL A 1 121 ? 29.521 6.597 51.659 1.00 66.81 121 VAL A CA 1
ATOM 872 C C . VAL A 1 121 ? 29.640 6.006 50.254 1.00 66.81 121 VAL A C 1
ATOM 874 O O . VAL A 1 121 ? 29.890 4.812 50.089 1.00 66.81 121 VAL A O 1
ATOM 877 N N . ALA A 1 122 ? 29.392 6.831 49.237 1.00 67.12 122 ALA A N 1
ATOM 878 C CA . ALA A 1 122 ? 29.507 6.424 47.846 1.00 67.12 122 ALA A CA 1
ATOM 879 C C . ALA A 1 122 ? 30.980 6.104 47.522 1.00 67.12 122 ALA A C 1
ATOM 881 O O . ALA A 1 122 ? 31.858 6.922 47.817 1.00 67.12 122 ALA A O 1
ATOM 882 N N . PRO A 1 123 ? 31.288 4.937 46.928 1.00 71.38 123 PRO A N 1
ATOM 883 C CA . PRO A 1 123 ? 32.630 4.670 46.432 1.00 71.38 123 PRO A CA 1
ATOM 884 C C . PRO A 1 123 ? 32.973 5.658 45.302 1.00 71.38 123 PRO A C 1
ATOM 886 O O . PRO A 1 123 ? 32.077 6.061 44.554 1.00 71.38 123 PRO A O 1
ATOM 889 N N . PRO A 1 124 ? 34.250 6.055 45.153 1.00 73.62 124 PRO A N 1
ATOM 890 C CA . PRO A 1 124 ? 34.663 6.958 44.086 1.00 73.62 124 PRO A CA 1
ATOM 891 C C . PRO A 1 124 ? 34.330 6.336 42.727 1.00 73.62 124 PRO A C 1
ATOM 893 O O . PRO A 1 124 ? 34.760 5.223 42.420 1.00 73.62 124 PRO A O 1
ATOM 896 N N . ILE A 1 125 ? 33.538 7.052 41.926 1.00 71.38 125 ILE A N 1
ATOM 897 C CA . ILE A 1 125 ? 33.219 6.651 40.556 1.00 71.38 125 ILE A CA 1
ATOM 898 C C . ILE A 1 125 ? 34.516 6.765 39.740 1.00 71.38 125 ILE A C 1
ATOM 900 O O . ILE A 1 125 ? 35.097 7.852 39.707 1.00 71.38 125 ILE A O 1
ATOM 904 N N . PRO A 1 126 ? 35.000 5.682 39.108 1.00 70.50 126 PRO A N 1
ATOM 905 C CA . PRO A 1 126 ? 36.167 5.764 38.242 1.00 70.50 126 PRO A CA 1
ATOM 906 C C . PRO A 1 126 ? 35.857 6.686 37.059 1.00 70.50 126 PRO A C 1
ATOM 908 O O . PRO A 1 126 ? 34.825 6.536 36.402 1.00 70.50 126 PRO A O 1
ATOM 911 N N . GLU A 1 127 ? 36.743 7.649 36.801 1.00 75.56 127 GLU A N 1
ATOM 912 C CA . GLU A 1 127 ? 36.597 8.561 35.670 1.00 75.56 127 GLU A CA 1
ATOM 913 C C . GLU A 1 127 ? 36.580 7.772 34.349 1.00 75.56 127 GLU A C 1
ATOM 915 O O . GLU A 1 127 ? 37.390 6.855 34.161 1.00 75.56 127 GLU A O 1
ATOM 920 N N . PRO A 1 128 ? 35.660 8.097 33.426 1.00 71.06 128 PRO A N 1
ATOM 921 C CA . PRO A 1 128 ? 35.572 7.416 32.147 1.00 71.06 128 PRO A CA 1
ATOM 922 C C . PRO A 1 128 ? 36.829 7.701 31.321 1.00 71.06 128 PRO A C 1
ATOM 924 O O . PRO A 1 128 ? 37.037 8.807 30.822 1.00 71.06 128 PRO A O 1
ATOM 927 N N . VAL A 1 129 ? 37.668 6.679 31.154 1.00 76.69 129 VAL A N 1
ATOM 928 C CA . VAL A 1 129 ? 38.799 6.715 30.224 1.00 76.69 129 VAL A CA 1
ATOM 929 C C . VAL A 1 129 ? 38.233 6.662 28.807 1.00 76.69 129 VAL A C 1
ATOM 931 O O . VAL A 1 129 ? 37.709 5.633 28.378 1.00 76.69 129 VAL A O 1
ATOM 934 N N . ALA A 1 130 ? 38.302 7.781 28.088 1.00 74.12 130 ALA A N 1
ATOM 935 C CA . ALA A 1 130 ? 37.889 7.837 26.692 1.00 74.12 130 ALA A CA 1
ATOM 936 C C . ALA A 1 130 ? 38.766 6.886 25.850 1.00 74.12 130 ALA A C 1
ATOM 938 O O . ALA A 1 130 ? 39.996 6.956 25.945 1.00 74.12 130 ALA A O 1
ATOM 939 N N . PRO A 1 131 ? 38.177 5.994 25.033 1.00 74.31 131 PRO A N 1
ATOM 940 C CA . PRO A 1 131 ? 38.958 5.161 24.130 1.00 74.31 131 PRO A CA 1
ATOM 941 C C . PRO A 1 131 ? 39.663 6.038 23.080 1.00 74.31 131 PRO A C 1
ATOM 943 O O . PRO A 1 131 ? 39.100 7.050 22.651 1.00 74.31 131 PRO A O 1
ATOM 946 N N . PRO A 1 132 ? 40.882 5.670 22.643 1.00 75.00 132 PRO A N 1
ATOM 947 C CA . PRO A 1 132 ? 41.582 6.397 21.593 1.00 75.00 132 PRO A CA 1
ATOM 948 C C . PRO A 1 132 ? 40.758 6.357 20.303 1.00 75.00 132 PRO A C 1
ATOM 950 O O . PRO A 1 132 ? 40.367 5.287 19.834 1.00 75.00 132 PRO A O 1
ATOM 953 N N . VAL A 1 133 ? 40.483 7.533 19.741 1.00 74.44 133 VAL A N 1
ATOM 954 C CA . VAL A 1 133 ? 39.804 7.670 18.450 1.00 74.44 133 VAL A CA 1
ATOM 955 C C . VAL A 1 133 ? 40.757 7.154 17.366 1.00 74.44 133 VAL A C 1
ATOM 957 O O . VAL A 1 133 ? 41.857 7.697 17.245 1.00 74.44 133 VAL A O 1
ATOM 960 N N . PRO A 1 134 ? 40.394 6.116 16.592 1.00 71.50 134 PRO A N 1
ATOM 961 C CA . PRO A 1 134 ? 41.224 5.668 15.484 1.00 71.50 134 PRO A CA 1
ATOM 962 C C . PRO A 1 134 ? 41.279 6.760 14.411 1.00 71.50 134 PRO A C 1
ATOM 964 O O . PRO A 1 134 ? 40.243 7.282 13.992 1.00 71.50 134 PRO A O 1
ATOM 967 N N . GLU A 1 135 ? 42.488 7.113 13.974 1.00 72.62 135 GLU A N 1
ATOM 968 C CA . GLU A 1 135 ? 42.681 8.060 12.879 1.00 72.62 135 GLU A CA 1
ATOM 969 C C . GLU A 1 135 ? 42.067 7.501 11.582 1.00 72.62 135 GLU A C 1
ATOM 971 O O . GLU A 1 135 ? 42.248 6.317 11.269 1.00 72.62 135 GLU A O 1
ATOM 976 N N . PRO A 1 136 ? 41.330 8.321 10.812 1.00 67.81 136 PRO A N 1
ATOM 977 C CA . PRO A 1 136 ? 40.742 7.883 9.558 1.00 67.81 136 PRO A CA 1
ATOM 978 C C . PRO A 1 136 ? 41.855 7.595 8.547 1.00 67.81 136 PRO A C 1
ATOM 980 O O . PRO A 1 136 ? 42.529 8.500 8.057 1.00 67.81 136 PRO A O 1
ATOM 983 N N . VAL A 1 137 ? 42.036 6.318 8.214 1.00 68.69 137 VAL A N 1
ATOM 984 C CA . VAL A 1 137 ? 42.945 5.884 7.151 1.00 68.69 137 VAL A CA 1
ATOM 985 C C . VAL A 1 137 ? 42.308 6.250 5.810 1.00 68.69 137 VAL A C 1
ATOM 987 O O . VAL A 1 137 ? 41.505 5.504 5.252 1.00 68.69 137 VAL A O 1
ATOM 990 N N . VAL A 1 138 ? 42.617 7.445 5.308 1.00 60.25 138 VAL A N 1
ATOM 991 C CA . VAL A 1 138 ? 42.169 7.904 3.990 1.00 60.25 138 VAL A CA 1
ATOM 992 C C . VAL A 1 138 ? 43.081 7.296 2.929 1.00 60.25 138 VAL A C 1
ATOM 994 O O . VAL A 1 138 ? 44.129 7.839 2.598 1.00 60.25 138 VAL A O 1
ATOM 997 N N . ALA A 1 139 ? 42.666 6.162 2.376 1.00 64.00 139 ALA A N 1
ATOM 998 C CA . ALA A 1 139 ? 43.151 5.683 1.089 1.00 64.00 139 ALA A CA 1
ATOM 999 C C . ALA A 1 139 ? 41.934 5.273 0.257 1.00 64.00 139 ALA A C 1
ATOM 1001 O O . ALA A 1 139 ? 41.576 4.100 0.174 1.00 64.00 139 ALA A O 1
ATOM 1002 N N . ALA A 1 140 ? 41.245 6.269 -0.304 1.00 65.81 140 ALA A N 1
ATOM 1003 C CA . ALA A 1 140 ? 40.245 6.017 -1.328 1.00 65.81 140 ALA A CA 1
ATOM 1004 C C . ALA A 1 140 ? 40.980 5.515 -2.586 1.00 65.81 140 ALA A C 1
ATOM 1006 O O . ALA A 1 140 ? 41.878 6.213 -3.063 1.00 65.81 140 ALA A O 1
ATOM 1007 N N . PRO A 1 141 ? 40.664 4.319 -3.110 1.00 68.44 141 PRO A N 1
ATOM 1008 C CA . PRO A 1 141 ? 41.249 3.858 -4.361 1.00 68.44 141 PRO A CA 1
ATOM 1009 C C . PRO A 1 141 ? 40.820 4.792 -5.498 1.00 68.44 141 PRO A C 1
ATOM 1011 O O . PRO A 1 141 ? 39.640 5.137 -5.607 1.00 68.44 141 PRO A O 1
ATOM 1014 N N . GLU A 1 142 ? 41.773 5.214 -6.334 1.00 71.06 142 GLU A N 1
ATOM 1015 C CA . GLU A 1 142 ? 41.468 6.000 -7.529 1.00 71.06 142 GLU A CA 1
ATOM 1016 C C . GLU A 1 142 ? 40.480 5.234 -8.427 1.00 71.06 142 GLU A C 1
ATOM 1018 O O . GLU A 1 142 ? 40.649 4.028 -8.648 1.00 71.06 142 GLU A O 1
ATOM 1023 N N . PRO A 1 143 ? 39.438 5.904 -8.949 1.00 68.25 143 PRO A N 1
ATOM 1024 C CA . PRO A 1 143 ? 38.455 5.263 -9.804 1.00 68.25 143 PRO A CA 1
ATOM 1025 C C . PRO A 1 143 ? 39.107 4.857 -11.128 1.00 68.25 143 PRO A C 1
ATOM 1027 O O . PRO A 1 143 ? 39.421 5.691 -11.976 1.00 68.25 143 PRO A O 1
ATOM 1030 N N . VAL A 1 144 ? 39.290 3.551 -11.320 1.00 76.50 144 VAL A N 1
ATOM 1031 C CA . VAL A 1 144 ? 39.682 2.986 -12.613 1.00 76.50 144 VAL A CA 1
ATOM 1032 C C . VAL A 1 144 ? 38.495 3.139 -13.562 1.00 76.50 144 VAL A C 1
ATOM 1034 O O . VAL A 1 144 ? 37.450 2.516 -13.369 1.00 76.50 144 VAL A O 1
ATOM 1037 N N . ALA A 1 145 ? 38.635 3.994 -14.575 1.00 75.44 145 ALA A N 1
ATOM 1038 C CA . ALA A 1 145 ? 37.612 4.167 -15.597 1.00 75.44 145 ALA A CA 1
ATOM 1039 C C . ALA A 1 145 ? 37.413 2.845 -16.370 1.00 75.44 145 ALA A C 1
ATOM 1041 O O . ALA A 1 145 ? 38.397 2.264 -16.839 1.00 75.44 145 ALA A O 1
ATOM 1042 N N . PRO A 1 146 ? 36.172 2.347 -16.516 1.00 75.44 146 PRO A N 1
ATOM 1043 C CA . PRO A 1 146 ? 35.915 1.158 -17.316 1.00 75.44 146 PRO A CA 1
ATOM 1044 C C . PRO A 1 1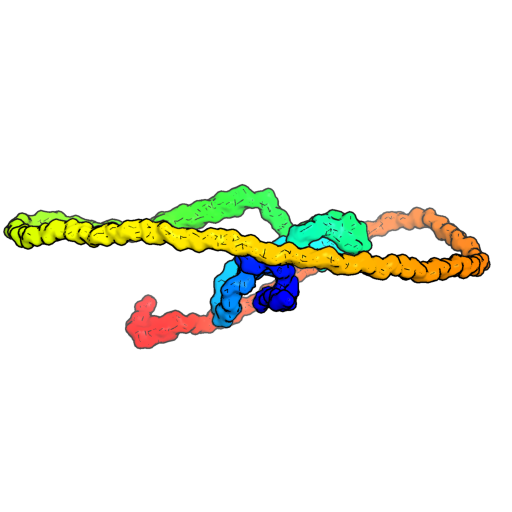46 ? 36.209 1.430 -18.803 1.00 75.44 146 PRO A C 1
ATOM 1046 O O . PRO A 1 146 ? 36.009 2.555 -19.273 1.00 75.44 146 PRO A O 1
ATOM 1049 N N . PRO A 1 147 ? 36.667 0.419 -19.563 1.00 75.44 147 PRO A N 1
ATOM 1050 C CA . PRO A 1 147 ? 36.893 0.559 -20.996 1.00 75.44 147 PRO A CA 1
ATOM 1051 C C . PRO A 1 147 ? 35.577 0.892 -21.710 1.00 75.44 147 PRO A C 1
ATOM 1053 O O . PRO A 1 147 ? 34.557 0.234 -21.496 1.00 75.44 147 PRO A O 1
ATOM 1056 N N . ILE A 1 148 ? 35.605 1.921 -22.559 1.00 75.06 148 ILE A N 1
ATOM 1057 C CA . ILE A 1 148 ? 34.468 2.309 -23.397 1.00 75.06 148 ILE A CA 1
ATOM 1058 C C . ILE A 1 148 ? 34.263 1.202 -24.444 1.00 75.06 148 ILE A C 1
ATOM 1060 O O . ILE A 1 148 ? 35.202 0.912 -25.189 1.00 75.06 148 ILE A O 1
ATOM 1064 N N . PRO A 1 149 ? 33.080 0.568 -24.519 1.00 71.25 149 PRO A N 1
ATOM 1065 C CA . PRO A 1 149 ? 32.803 -0.418 -25.554 1.00 71.25 149 PRO A CA 1
ATOM 1066 C C . PRO A 1 149 ? 32.799 0.246 -26.937 1.00 71.25 149 PRO A C 1
ATOM 1068 O O . PRO A 1 149 ? 32.200 1.307 -27.126 1.00 71.25 149 PRO A O 1
ATOM 1071 N N . GLU A 1 150 ? 33.472 -0.384 -27.902 1.00 78.25 150 GLU A N 1
ATOM 1072 C CA . GLU A 1 150 ? 33.472 0.056 -29.297 1.00 78.25 150 GLU A CA 1
ATOM 1073 C C . GLU A 1 150 ? 32.046 0.026 -29.882 1.00 78.25 150 GLU A C 1
ATOM 1075 O O . GLU A 1 150 ? 31.248 -0.852 -29.532 1.00 78.25 150 GLU A O 1
ATOM 1080 N N . PRO A 1 151 ? 31.698 0.979 -30.766 1.00 73.31 151 PRO A N 1
ATOM 1081 C CA . PRO A 1 151 ? 30.365 1.071 -31.342 1.00 73.31 151 PRO A CA 1
ATOM 1082 C C . PRO A 1 151 ? 30.046 -0.182 -32.162 1.00 73.31 151 PRO A C 1
ATOM 1084 O O . PRO A 1 151 ? 30.679 -0.471 -33.177 1.00 73.31 151 PRO A O 1
ATOM 1087 N N . VAL A 1 152 ? 29.035 -0.924 -31.712 1.00 72.88 152 VAL A N 1
ATOM 1088 C CA . VAL A 1 152 ? 28.492 -2.077 -32.433 1.00 72.88 152 VAL A CA 1
ATOM 1089 C C . VAL A 1 152 ? 27.840 -1.586 -33.730 1.00 72.88 152 VAL A C 1
ATOM 1091 O O . VAL A 1 152 ? 27.182 -0.545 -33.750 1.00 72.88 152 VAL A O 1
ATOM 1094 N N . ALA A 1 153 ? 28.063 -2.335 -34.812 1.00 76.31 153 ALA A N 1
ATOM 1095 C CA . ALA A 1 153 ? 27.605 -2.043 -36.168 1.00 76.31 153 ALA A CA 1
ATOM 1096 C C . ALA A 1 153 ? 26.107 -1.664 -36.250 1.00 76.31 153 ALA A C 1
ATOM 1098 O O . ALA A 1 153 ? 25.306 -2.144 -35.443 1.00 76.31 153 ALA A O 1
ATOM 1099 N N . PRO A 1 154 ? 25.714 -0.832 -37.237 1.00 71.81 154 PRO A N 1
ATOM 1100 C CA . PRO A 1 154 ? 24.337 -0.377 -37.393 1.00 71.81 154 PRO A CA 1
ATOM 1101 C C . PRO A 1 154 ? 23.373 -1.557 -37.545 1.00 71.81 154 PRO A C 1
ATOM 1103 O O . PRO A 1 154 ? 23.606 -2.480 -38.329 1.00 71.81 154 PRO A O 1
ATOM 1106 N N . ALA A 1 155 ? 22.291 -1.515 -36.765 1.00 75.31 155 ALA A N 1
ATOM 1107 C CA . ALA A 1 155 ? 21.222 -2.500 -36.812 1.00 75.31 155 ALA A CA 1
ATOM 1108 C C . ALA A 1 155 ? 20.584 -2.549 -38.217 1.00 75.31 155 ALA A C 1
ATOM 1110 O O . ALA A 1 155 ? 20.486 -1.509 -38.875 1.00 75.31 155 ALA A O 1
ATOM 1111 N N . PRO A 1 156 ? 20.144 -3.733 -38.681 1.00 71.88 156 PRO A N 1
ATOM 1112 C CA . PRO A 1 156 ? 19.475 -3.871 -39.970 1.00 71.88 156 PRO A CA 1
ATOM 1113 C C . PRO A 1 156 ? 18.193 -3.031 -40.013 1.00 71.88 156 PRO A C 1
ATOM 1115 O O . PRO A 1 156 ? 17.425 -3.002 -39.048 1.00 71.88 156 PRO A O 1
ATOM 1118 N N . GLU A 1 157 ? 17.972 -2.351 -41.140 1.00 73.88 157 GLU A N 1
ATOM 1119 C CA . GLU A 1 157 ? 16.791 -1.516 -41.359 1.00 73.88 157 GLU A CA 1
ATOM 1120 C C . GLU A 1 157 ? 15.497 -2.341 -41.228 1.00 73.88 157 GLU A C 1
ATOM 1122 O O . GLU A 1 157 ? 15.419 -3.468 -41.733 1.00 73.88 157 GLU A O 1
ATOM 1127 N N . PRO A 1 158 ? 14.463 -1.803 -40.555 1.00 70.50 158 PRO A N 1
ATOM 1128 C CA . PRO A 1 158 ? 13.198 -2.498 -40.393 1.00 70.50 158 PRO A CA 1
ATOM 1129 C C . PRO A 1 158 ? 12.496 -2.642 -41.748 1.00 70.50 158 PRO A C 1
ATOM 1131 O O . PRO A 1 158 ? 12.074 -1.664 -42.363 1.00 70.50 158 PRO A O 1
ATOM 1134 N N . VAL A 1 159 ? 12.338 -3.886 -42.199 1.00 75.50 159 VAL A N 1
ATOM 1135 C CA . VAL A 1 159 ? 11.522 -4.219 -43.370 1.00 75.50 159 VAL A CA 1
ATOM 1136 C C . VAL A 1 159 ? 10.053 -4.044 -42.986 1.00 75.50 159 VAL A C 1
ATOM 1138 O O . VAL A 1 159 ? 9.523 -4.797 -42.169 1.00 75.50 159 VAL A O 1
ATOM 1141 N N . ALA A 1 160 ? 9.394 -3.033 -43.553 1.00 73.00 160 ALA A N 1
ATOM 1142 C CA . ALA A 1 160 ? 7.969 -2.812 -43.342 1.00 73.00 160 ALA A CA 1
ATOM 1143 C C . ALA A 1 160 ? 7.151 -3.985 -43.927 1.00 73.00 160 ALA A C 1
ATOM 1145 O O . ALA A 1 160 ? 7.394 -4.384 -45.071 1.00 73.00 160 ALA A O 1
ATOM 1146 N N . PRO A 1 161 ? 6.183 -4.548 -43.182 1.00 73.50 161 PRO A N 1
ATOM 1147 C CA . PRO A 1 161 ? 5.299 -5.574 -43.717 1.00 73.50 161 PRO A CA 1
ATOM 1148 C C . PRO A 1 161 ? 4.371 -4.992 -44.801 1.00 73.50 161 PRO A C 1
ATOM 1150 O O . PRO A 1 161 ? 3.990 -3.820 -44.722 1.00 73.50 161 PRO A O 1
ATOM 1153 N N . PRO A 1 162 ? 3.980 -5.794 -45.810 1.00 74.50 162 PRO A N 1
ATOM 1154 C CA . PRO A 1 162 ? 3.064 -5.355 -46.855 1.00 74.50 162 PRO A CA 1
ATOM 1155 C C . PRO A 1 162 ? 1.695 -5.000 -46.261 1.00 74.50 162 PRO A C 1
ATOM 1157 O O . PRO A 1 162 ? 1.101 -5.783 -45.519 1.00 74.50 162 PRO A O 1
ATOM 1160 N N . ILE A 1 163 ? 1.197 -3.811 -46.600 1.00 72.44 163 ILE A N 1
ATOM 1161 C CA . ILE A 1 163 ? -0.147 -3.356 -46.234 1.00 72.44 163 ILE A CA 1
ATOM 1162 C C . ILE A 1 163 ? -1.162 -4.166 -47.061 1.00 72.44 163 ILE A C 1
ATOM 1164 O O . ILE A 1 163 ? -1.060 -4.158 -48.290 1.00 72.44 163 ILE A O 1
ATOM 1168 N N . PRO A 1 164 ? -2.130 -4.866 -46.441 1.00 69.06 164 PRO A N 1
ATOM 1169 C CA . PRO A 1 164 ? -3.170 -5.573 -47.180 1.00 69.06 164 PRO A CA 1
ATOM 1170 C C . PRO A 1 164 ? -4.099 -4.586 -47.901 1.00 69.06 164 PRO A C 1
ATOM 1172 O O . PRO A 1 164 ? -4.541 -3.592 -47.322 1.00 69.06 164 PRO A O 1
ATOM 1175 N N . GLU A 1 165 ? -4.401 -4.873 -49.169 1.00 69.88 165 GLU A N 1
ATOM 1176 C CA . GLU A 1 165 ? -5.324 -4.079 -49.982 1.00 69.88 165 GLU A CA 1
ATOM 1177 C C . GLU A 1 165 ? -6.761 -4.137 -49.426 1.00 69.88 165 GLU A C 1
ATOM 1179 O O . GLU A 1 165 ? -7.211 -5.191 -48.960 1.00 69.88 165 GLU A O 1
ATOM 1184 N N . PRO A 1 166 ? -7.516 -3.023 -49.480 1.00 63.94 166 PRO A N 1
ATOM 1185 C CA . PRO A 1 166 ? -8.890 -2.980 -49.004 1.00 63.94 166 PRO A CA 1
ATOM 1186 C C . PRO A 1 166 ? -9.792 -3.833 -49.902 1.00 63.94 166 PRO A C 1
ATOM 1188 O O . PRO A 1 166 ? -10.046 -3.510 -51.063 1.00 63.94 166 PRO A O 1
ATOM 1191 N N . VAL A 1 167 ? -10.314 -4.921 -49.341 1.00 64.31 167 VAL A N 1
ATOM 1192 C CA . VAL A 1 167 ? -11.333 -5.750 -49.988 1.00 64.31 167 VAL A CA 1
ATOM 1193 C C . VAL A 1 167 ? -12.605 -4.917 -50.145 1.00 64.31 167 VAL A C 1
ATOM 1195 O O . VAL A 1 167 ? -13.181 -4.448 -49.162 1.00 64.31 167 VAL A O 1
ATOM 1198 N N . ALA A 1 168 ? -13.024 -4.706 -51.392 1.00 59.16 168 ALA A N 1
ATOM 1199 C CA . ALA A 1 168 ? -14.211 -3.938 -51.738 1.00 59.16 168 ALA A CA 1
ATOM 1200 C C . ALA A 1 168 ? -15.450 -4.502 -51.026 1.00 59.16 168 ALA A C 1
ATOM 1202 O O . ALA A 1 168 ? -15.866 -5.639 -51.260 1.00 59.16 168 ALA A O 1
ATOM 1203 N N . ALA A 1 169 ? -16.036 -3.683 -50.153 1.00 54.09 169 ALA A N 1
ATOM 1204 C CA . ALA A 1 169 ? -17.262 -3.994 -49.444 1.00 54.09 169 ALA A CA 1
ATOM 1205 C C . ALA A 1 169 ? -18.393 -4.270 -50.444 1.00 54.09 169 ALA A C 1
ATOM 1207 O O . ALA A 1 169 ? -18.762 -3.420 -51.261 1.00 54.09 169 ALA A O 1
ATOM 1208 N N . ALA A 1 170 ? -18.945 -5.479 -50.361 1.00 53.94 170 ALA A N 1
ATOM 1209 C CA . ALA A 1 170 ? -20.173 -5.842 -51.036 1.00 53.94 170 ALA A CA 1
ATOM 1210 C C . ALA A 1 170 ? -21.289 -4.874 -50.621 1.00 53.94 170 ALA A C 1
ATOM 1212 O O . ALA A 1 170 ? -21.497 -4.583 -49.443 1.00 53.94 170 ALA A O 1
ATOM 1213 N N . LYS A 1 171 ? -21.999 -4.376 -51.630 1.00 55.31 171 LYS A N 1
ATOM 1214 C CA . LYS A 1 171 ? -23.149 -3.479 -51.541 1.00 55.31 171 LYS A CA 1
ATOM 1215 C C . LYS A 1 171 ? -24.294 -4.196 -50.804 1.00 55.31 171 LYS A C 1
ATOM 1217 O O . LYS A 1 171 ? -25.116 -4.860 -51.427 1.00 55.31 171 LYS A O 1
ATOM 1222 N N . GLY A 1 172 ? -24.301 -4.123 -49.476 1.00 53.75 172 GLY A N 1
ATOM 1223 C CA . GLY A 1 172 ? -25.414 -4.568 -48.636 1.00 53.75 172 GLY A CA 1
ATOM 1224 C C . GLY A 1 172 ? -26.547 -3.533 -48.628 1.00 53.75 172 GLY A C 1
ATOM 1225 O O . GLY A 1 172 ? -26.274 -2.342 -48.807 1.00 53.75 172 GLY A O 1
ATOM 1226 N N . PRO A 1 173 ? -27.814 -3.957 -48.472 1.00 58.59 173 PRO A N 1
ATOM 1227 C CA . PRO A 1 173 ? -28.959 -3.057 -48.510 1.00 58.59 173 PRO A CA 1
ATOM 1228 C C . PRO A 1 173 ? -28.914 -2.046 -47.360 1.00 58.59 173 PRO A C 1
ATOM 1230 O O . PRO A 1 173 ? -28.488 -2.347 -46.246 1.00 58.59 173 PRO A O 1
ATOM 1233 N N . SER A 1 174 ? -29.349 -0.831 -47.683 1.00 55.62 174 SER A N 1
ATOM 1234 C CA . SER A 1 174 ? -29.479 0.312 -46.782 1.00 55.62 174 SER A CA 1
ATOM 1235 C C . SER A 1 174 ? -30.237 -0.075 -45.502 1.00 55.62 174 SER A C 1
ATOM 1237 O O . SER A 1 174 ? -31.327 -0.639 -45.613 1.00 55.62 174 SER A O 1
ATOM 1239 N N . PRO A 1 175 ? -29.702 0.205 -44.300 1.00 55.81 175 PRO A N 1
ATOM 1240 C CA . PRO A 1 175 ? -30.464 0.034 -43.074 1.00 55.81 175 PRO A CA 1
ATOM 1241 C C . PRO A 1 175 ? -31.516 1.145 -42.994 1.00 55.81 175 PRO A C 1
ATOM 1243 O O . PRO A 1 175 ? -31.187 2.317 -42.807 1.00 55.81 175 PRO A O 1
ATOM 1246 N N . GLU A 1 176 ? -32.785 0.774 -43.161 1.00 52.50 176 GLU A N 1
ATOM 1247 C CA . GLU A 1 176 ? -33.911 1.633 -42.807 1.00 52.50 176 GLU A CA 1
ATOM 1248 C C . GLU A 1 176 ? -33.836 1.943 -41.307 1.00 52.50 176 GLU A C 1
ATOM 1250 O O . GLU A 1 176 ? -33.813 1.050 -40.457 1.00 52.50 176 GLU A O 1
ATOM 1255 N N . LEU A 1 177 ? -33.748 3.233 -40.990 1.00 55.53 177 LEU A N 1
ATOM 1256 C CA . LEU A 1 177 ? -33.797 3.745 -39.628 1.00 55.53 177 LEU A CA 1
ATOM 1257 C C . LEU A 1 177 ? -35.161 3.393 -39.011 1.00 55.53 177 LEU A C 1
ATOM 1259 O O . LEU A 1 177 ? -36.185 3.787 -39.575 1.00 55.53 177 LEU A O 1
ATOM 1263 N N . PRO A 1 178 ? -35.220 2.712 -37.853 1.00 56.19 178 PRO A N 1
ATOM 1264 C CA . PRO A 1 178 ? -36.480 2.545 -37.152 1.00 56.19 178 PRO A CA 1
ATOM 1265 C C . PRO A 1 178 ? -36.954 3.914 -36.655 1.00 56.19 178 PRO A C 1
ATOM 1267 O O . PRO A 1 178 ? -36.285 4.578 -35.862 1.00 56.19 178 PRO A O 1
ATOM 1270 N N . SER A 1 179 ? -38.120 4.339 -37.138 1.00 55.28 179 SER A N 1
ATOM 1271 C CA . SER A 1 179 ? -38.845 5.499 -36.631 1.00 55.28 179 SER A CA 1
ATOM 1272 C C . SER A 1 179 ? -39.082 5.329 -35.133 1.00 55.28 179 SER A C 1
ATOM 1274 O O . SER A 1 179 ? -39.772 4.403 -34.700 1.00 55.28 179 SER A O 1
ATOM 1276 N N . PHE A 1 180 ? -38.482 6.225 -34.358 1.00 52.41 180 PHE A N 1
ATOM 1277 C CA . PHE A 1 180 ? -38.619 6.331 -32.915 1.00 52.41 180 PHE A CA 1
ATOM 1278 C C . PHE A 1 180 ? -40.075 6.694 -32.596 1.00 52.41 180 PHE A C 1
ATOM 1280 O O . PHE A 1 180 ? -40.492 7.840 -32.735 1.00 52.41 180 PHE A O 1
ATOM 1287 N N . VAL A 1 181 ? -40.883 5.692 -32.254 1.00 57.31 181 VAL A N 1
ATOM 1288 C CA . VAL A 1 181 ? -42.219 5.906 -31.697 1.00 57.31 181 VAL A CA 1
ATOM 1289 C C . VAL A 1 181 ? -42.032 6.225 -30.219 1.00 57.31 181 VAL A C 1
ATOM 1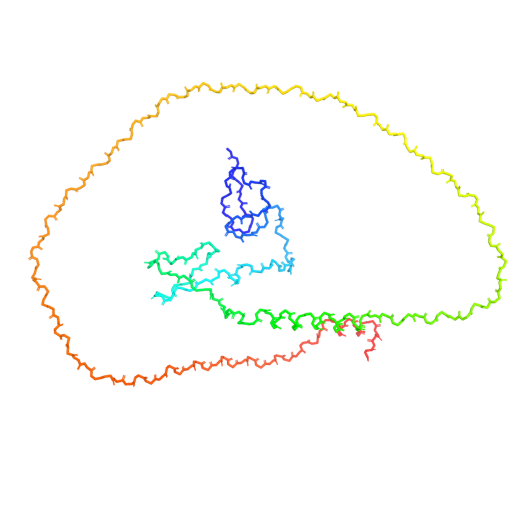291 O O . VAL A 1 181 ? -41.584 5.367 -29.456 1.00 57.31 181 VAL A O 1
ATOM 1294 N N . ASP A 1 182 ? -42.373 7.455 -29.834 1.00 60.28 182 ASP A N 1
ATOM 1295 C CA . ASP A 1 182 ? -42.493 7.909 -28.449 1.00 60.28 182 ASP A CA 1
ATOM 1296 C C . ASP A 1 182 ? -43.391 6.957 -27.652 1.00 60.28 182 ASP A C 1
ATOM 1298 O O . ASP A 1 182 ? -44.622 6.987 -27.723 1.00 60.28 182 ASP A O 1
ATOM 1302 N N . LYS A 1 183 ? -42.753 6.068 -26.891 1.00 55.59 183 LYS A N 1
ATOM 1303 C CA . LYS A 1 183 ? -43.426 5.175 -25.956 1.00 55.59 183 LYS A CA 1
ATOM 1304 C C . LYS A 1 183 ? -43.626 5.948 -24.647 1.00 55.59 183 LYS A C 1
ATOM 1306 O O . LYS A 1 183 ? -42.646 6.469 -24.112 1.00 55.59 183 LYS A O 1
ATOM 1311 N N . PRO A 1 184 ? -44.856 6.050 -24.113 1.00 57.97 184 PRO A N 1
ATOM 1312 C CA . PRO A 1 184 ? -45.097 6.775 -22.877 1.00 57.97 184 PRO A CA 1
ATOM 1313 C C . PRO A 1 184 ? -44.303 6.138 -21.737 1.00 57.97 184 PRO A C 1
ATOM 1315 O O . PRO A 1 184 ? -44.312 4.918 -21.553 1.00 57.97 184 PRO A O 1
ATOM 1318 N N . LYS A 1 185 ? -43.610 7.013 -21.004 1.00 54.75 185 LYS A N 1
ATOM 1319 C CA . LYS A 1 185 ? -42.835 6.765 -19.789 1.00 54.75 185 LYS A CA 1
ATOM 1320 C C . LYS A 1 185 ? -43.620 5.846 -18.854 1.00 54.75 185 LYS A C 1
ATOM 1322 O O . LYS A 1 185 ? -44.504 6.286 -18.129 1.00 54.75 185 LYS A O 1
ATOM 1327 N N . THR A 1 186 ? -43.313 4.556 -18.922 1.00 50.94 186 THR A N 1
ATOM 1328 C CA . THR A 1 186 ? -43.722 3.600 -17.900 1.00 50.94 186 THR A CA 1
ATOM 1329 C C . THR A 1 186 ? -42.792 3.865 -16.729 1.00 50.94 186 THR A C 1
ATOM 1331 O O . THR A 1 186 ? -41.581 3.705 -16.864 1.00 50.94 186 THR A O 1
ATOM 1334 N N . GLU A 1 187 ? -43.348 4.379 -15.635 1.00 51.72 187 GLU A N 1
ATOM 1335 C CA . GLU A 1 187 ? -42.688 4.426 -14.333 1.00 51.72 187 GLU A CA 1
ATOM 1336 C C . GLU A 1 187 ? -42.225 3.009 -13.995 1.00 51.72 187 GLU A C 1
ATOM 1338 O O . GLU A 1 187 ? -43.016 2.131 -13.649 1.00 51.72 187 GLU A O 1
ATOM 1343 N N . GLU A 1 188 ? -40.935 2.773 -14.198 1.00 51.25 188 GLU A N 1
ATOM 1344 C CA . GLU A 1 188 ? -40.262 1.570 -13.750 1.00 51.25 188 GLU A CA 1
ATOM 1345 C C . GLU A 1 188 ? -40.254 1.618 -12.213 1.00 51.25 188 GLU A C 1
ATOM 1347 O O . GLU A 1 188 ? -39.817 2.625 -11.641 1.00 51.25 188 GLU A O 1
ATOM 1352 N N . PRO A 1 189 ? -40.801 0.604 -11.517 1.00 58.06 189 PRO A N 1
ATOM 1353 C CA . PRO A 1 189 ? -40.801 0.596 -10.064 1.00 58.06 189 PRO A CA 1
ATOM 1354 C C . PRO A 1 189 ? -39.354 0.621 -9.577 1.00 58.06 189 PRO A C 1
ATOM 1356 O O . PRO A 1 189 ? -38.516 -0.138 -10.064 1.00 58.06 189 PRO A O 1
ATOM 1359 N N . ALA A 1 190 ? -39.078 1.525 -8.634 1.00 58.75 190 ALA A N 1
ATOM 1360 C CA . ALA A 1 190 ? -37.760 1.733 -8.055 1.00 58.75 190 ALA A CA 1
ATOM 1361 C C . ALA A 1 190 ? -37.068 0.390 -7.754 1.00 58.75 190 ALA A C 1
ATOM 1363 O O . ALA A 1 190 ? -37.721 -0.503 -7.200 1.00 58.75 190 ALA A O 1
ATOM 1364 N N . PRO A 1 191 ? -35.771 0.235 -8.084 1.00 56.03 191 PRO A N 1
ATOM 1365 C CA . PRO A 1 191 ? -35.045 -0.988 -7.789 1.00 56.03 191 PRO A CA 1
ATOM 1366 C C . PRO A 1 191 ? -35.139 -1.244 -6.288 1.00 56.03 191 PRO A C 1
ATOM 1368 O O . PRO A 1 191 ? -34.620 -0.480 -5.470 1.00 56.03 191 PRO A O 1
ATOM 1371 N N . THR A 1 192 ? -35.854 -2.303 -5.916 1.00 58.75 192 THR A N 1
ATOM 1372 C CA . THR A 1 192 ? -35.920 -2.763 -4.535 1.00 58.75 192 THR A CA 1
ATOM 1373 C C . THR A 1 192 ? -34.503 -3.114 -4.122 1.00 58.75 192 THR A C 1
ATOM 1375 O O . THR A 1 192 ? -33.929 -4.086 -4.615 1.00 58.75 192 THR A O 1
ATOM 1378 N N . ARG A 1 193 ? -33.934 -2.269 -3.255 1.00 60.19 193 ARG A N 1
ATOM 1379 C CA . ARG A 1 193 ? -32.648 -2.475 -2.594 1.00 60.19 193 ARG A CA 1
ATOM 1380 C C . ARG A 1 193 ? -32.595 -3.932 -2.124 1.00 60.19 193 ARG A C 1
ATOM 1382 O O . ARG A 1 193 ? -33.477 -4.313 -1.352 1.00 60.19 193 ARG A O 1
ATOM 1389 N N . PRO A 1 194 ? -31.631 -4.746 -2.589 1.00 58.69 194 PRO A N 1
ATOM 1390 C CA . PRO 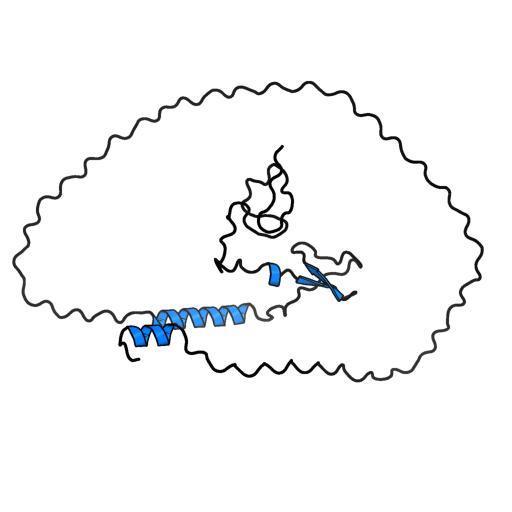A 1 194 ? -31.507 -6.111 -2.105 1.00 58.69 194 PRO A CA 1
ATOM 1391 C C . PRO A 1 194 ? -31.387 -6.062 -0.582 1.00 58.69 194 PRO A C 1
ATOM 1393 O O . PRO A 1 194 ? -30.593 -5.279 -0.048 1.00 58.69 194 PRO A O 1
ATOM 1396 N N . GLU A 1 195 ? -32.234 -6.831 0.107 1.00 63.81 195 GLU A N 1
ATOM 1397 C CA . GLU A 1 195 ? -32.160 -6.951 1.559 1.00 63.81 195 GLU A CA 1
ATOM 1398 C C . GLU A 1 195 ? -30.720 -7.317 1.941 1.00 63.81 195 GLU A C 1
ATOM 1400 O O . GLU A 1 195 ? -30.125 -8.201 1.311 1.00 63.81 195 GLU A O 1
ATOM 1405 N N . PRO A 1 196 ? -30.132 -6.628 2.935 1.00 68.38 196 PRO A N 1
ATOM 1406 C CA . PRO A 1 196 ? -28.801 -6.965 3.402 1.00 68.38 196 PRO A CA 1
ATOM 1407 C C . PRO A 1 196 ? -28.790 -8.447 3.796 1.00 68.38 196 PRO A C 1
ATOM 1409 O O . PRO A 1 196 ? -29.740 -8.908 4.440 1.00 68.38 196 PRO A O 1
ATOM 1412 N N . PRO A 1 197 ? -27.756 -9.213 3.403 1.00 63.88 197 PRO A N 1
ATOM 1413 C CA . PRO A 1 197 ? -27.668 -10.617 3.767 1.00 63.88 197 PRO A CA 1
ATOM 1414 C C . PRO A 1 197 ? -27.815 -10.721 5.283 1.00 63.88 197 PRO A C 1
ATOM 1416 O O . PRO A 1 197 ? -27.087 -10.053 6.021 1.00 63.88 197 PRO A O 1
ATOM 1419 N N . LYS A 1 198 ? -28.798 -11.514 5.735 1.00 67.50 198 LYS A N 1
ATOM 1420 C CA . LYS A 1 198 ? -29.004 -11.808 7.156 1.00 67.50 198 LYS A CA 1
ATOM 1421 C C . LYS A 1 198 ? -27.650 -12.181 7.738 1.00 67.50 198 LYS A C 1
ATOM 1423 O O . LYS A 1 198 ? -27.056 -13.173 7.313 1.00 67.50 198 LYS A O 1
ATOM 1428 N N . GLN A 1 199 ? -27.153 -11.343 8.648 1.00 59.22 199 GLN A N 1
ATOM 1429 C CA . GLN A 1 199 ? -25.908 -11.620 9.342 1.00 59.22 199 GLN A CA 1
ATOM 1430 C C . GLN A 1 199 ? -26.033 -13.020 9.950 1.00 59.22 199 GLN A C 1
ATOM 1432 O O . GLN A 1 199 ? -27.058 -13.303 10.582 1.00 59.22 199 GLN A O 1
ATOM 1437 N N . PRO A 1 200 ? -25.061 -13.917 9.715 1.00 67.94 200 PRO A N 1
ATOM 1438 C CA . PRO A 1 200 ? -25.066 -15.209 10.375 1.00 67.94 200 PRO A CA 1
ATOM 1439 C C . PRO A 1 200 ? -25.124 -14.954 11.880 1.00 67.94 200 PRO A C 1
ATOM 1441 O O . PRO A 1 200 ? -24.357 -14.137 12.396 1.00 67.94 200 PRO A O 1
ATOM 1444 N N . GLU A 1 201 ? -26.070 -15.608 12.558 1.00 69.62 201 GLU A N 1
ATOM 1445 C CA . GLU A 1 201 ? -26.185 -15.526 14.011 1.00 69.62 201 GLU A CA 1
ATOM 1446 C C . GLU A 1 201 ? -24.803 -15.767 14.634 1.00 69.62 201 GLU A C 1
ATOM 1448 O O . GLU A 1 201 ? -24.079 -16.663 14.176 1.00 69.62 201 GLU A O 1
ATOM 1453 N N . PRO A 1 202 ? -24.401 -14.957 15.630 1.00 65.06 202 PRO A N 1
ATOM 1454 C CA . PRO A 1 202 ? -23.088 -15.074 16.236 1.00 65.06 202 PRO A CA 1
ATOM 1455 C C . PRO A 1 202 ? -22.920 -16.501 16.745 1.00 65.06 202 PRO A C 1
ATOM 1457 O O . PRO A 1 202 ? -23.640 -16.951 17.639 1.00 65.06 202 PRO A O 1
ATOM 1460 N N . ALA A 1 203 ? -21.980 -17.226 16.135 1.00 70.25 203 ALA A N 1
ATOM 1461 C CA . ALA A 1 203 ? -21.624 -18.561 16.577 1.00 70.25 203 ALA A CA 1
ATOM 1462 C C . ALA A 1 203 ? -21.315 -18.509 18.084 1.00 70.25 203 ALA A C 1
ATOM 1464 O O . ALA A 1 203 ? -20.683 -17.545 18.532 1.00 70.25 203 ALA A O 1
ATOM 1465 N N . PRO A 1 204 ? -21.745 -19.513 18.871 1.00 69.56 204 PRO A N 1
ATOM 1466 C CA . PRO A 1 204 ? -21.518 -19.522 20.308 1.00 69.56 204 PRO A CA 1
ATOM 1467 C C . PRO A 1 204 ? -20.031 -19.305 20.570 1.00 69.56 204 PRO A C 1
ATOM 1469 O O . PRO A 1 204 ? -19.190 -20.007 19.998 1.00 69.56 204 PRO A O 1
ATOM 1472 N N . ALA A 1 205 ? -19.730 -18.286 21.380 1.00 65.75 205 ALA A N 1
ATOM 1473 C CA . ALA A 1 205 ? -18.376 -17.877 21.705 1.00 65.75 205 ALA A CA 1
ATOM 1474 C C . ALA A 1 205 ? -17.590 -19.108 22.163 1.00 65.75 205 ALA A C 1
ATOM 1476 O O . ALA A 1 205 ? -17.833 -19.658 23.238 1.00 65.75 205 ALA A O 1
ATOM 1477 N N . LYS A 1 206 ? -16.681 -19.584 21.309 1.00 71.75 206 LYS A N 1
ATOM 1478 C CA . LYS A 1 206 ? -15.745 -20.638 21.689 1.00 71.75 206 LYS A CA 1
ATOM 1479 C C . LYS A 1 206 ? -14.956 -20.077 22.862 1.00 71.75 206 LYS A C 1
ATOM 1481 O O . LYS A 1 206 ? -14.397 -18.990 22.726 1.00 71.75 206 LYS A O 1
ATOM 1486 N N . GLU A 1 207 ? -14.957 -20.787 23.991 1.00 71.88 207 GLU A N 1
ATOM 1487 C CA . GLU A 1 207 ? -14.159 -20.431 25.165 1.00 71.88 207 GLU A CA 1
ATOM 1488 C C . GLU A 1 207 ? -12.755 -20.051 24.691 1.00 71.88 207 GLU A C 1
ATOM 1490 O O . GLU A 1 207 ? -12.023 -20.874 24.129 1.00 71.88 207 GLU A O 1
ATOM 1495 N N . GLY A 1 208 ? -12.429 -18.763 24.817 1.00 74.31 208 GLY A N 1
ATOM 1496 C CA . GLY A 1 208 ? -11.172 -18.232 24.325 1.00 74.31 208 GLY A CA 1
ATOM 1497 C C . GLY A 1 208 ? -10.028 -18.992 24.979 1.00 74.31 208 GLY A C 1
ATOM 1498 O O . GLY A 1 208 ? -10.067 -19.300 26.169 1.00 74.31 208 GLY A O 1
ATOM 1499 N N . PHE A 1 209 ? -8.983 -19.277 24.209 1.00 79.50 209 PHE A N 1
ATOM 1500 C CA . PHE A 1 209 ? -7.748 -19.897 24.695 1.00 79.50 209 PHE A CA 1
ATOM 1501 C C . PHE A 1 209 ? -7.226 -19.251 25.998 1.00 79.50 209 PHE A C 1
ATOM 1503 O O . PHE A 1 209 ? -6.689 -19.934 26.868 1.00 79.50 209 PHE A O 1
ATOM 1510 N N . PHE A 1 210 ? -7.479 -17.952 26.169 1.00 79.69 210 PHE A N 1
ATOM 1511 C CA . PHE A 1 210 ? -7.174 -17.180 27.369 1.00 79.69 210 PHE A CA 1
ATOM 1512 C C . PHE A 1 210 ? -7.918 -17.645 28.632 1.00 79.69 210 PHE A C 1
ATOM 1514 O O . PHE A 1 210 ? -7.313 -17.733 29.697 1.00 79.69 210 PHE A O 1
ATOM 1521 N N . ASP A 1 211 ? -9.199 -18.005 28.527 1.00 81.69 211 ASP A N 1
ATOM 1522 C CA . ASP A 1 211 ? -9.974 -18.548 29.651 1.00 81.69 211 ASP A CA 1
ATOM 1523 C C . ASP A 1 211 ? -9.454 -19.934 30.060 1.00 81.69 211 ASP A C 1
ATOM 1525 O O . ASP A 1 211 ? -9.395 -20.271 31.243 1.00 81.69 211 ASP A O 1
ATOM 1529 N N . LYS A 1 212 ? -8.957 -20.712 29.091 1.00 82.38 212 LYS A N 1
ATOM 1530 C CA . LYS A 1 212 ? -8.306 -22.003 29.346 1.00 82.38 212 LYS A CA 1
ATOM 1531 C C . LYS A 1 212 ? -6.945 -21.844 30.037 1.00 82.38 212 LYS A C 1
ATOM 1533 O O . LYS A 1 212 ? -6.631 -22.618 30.941 1.00 82.38 212 LYS A O 1
ATOM 1538 N N . LEU A 1 213 ? -6.170 -20.828 29.653 1.00 86.44 213 LEU A N 1
ATOM 1539 C CA . LEU A 1 213 ? -4.902 -20.460 30.293 1.00 86.44 213 LEU A CA 1
ATOM 1540 C C . LEU A 1 213 ? -5.106 -19.993 31.737 1.00 86.44 213 LEU A C 1
ATOM 1542 O O . LEU A 1 213 ? -4.457 -20.508 32.642 1.00 86.44 213 LEU A O 1
ATOM 1546 N N . LEU A 1 214 ? -6.050 -19.083 31.977 1.00 88.12 214 LEU A N 1
ATOM 1547 C CA . LEU A 1 214 ? -6.362 -18.588 33.323 1.00 88.12 214 LEU A CA 1
ATOM 1548 C C . LEU A 1 214 ? -6.776 -19.726 34.267 1.00 88.12 214 LEU A C 1
ATOM 1550 O O . LEU A 1 214 ? -6.330 -19.784 35.415 1.00 88.12 214 LEU A O 1
ATOM 1554 N N . ARG A 1 215 ? -7.530 -20.707 33.751 1.00 85.12 215 ARG A N 1
ATOM 1555 C CA . ARG A 1 215 ? -7.893 -21.923 34.491 1.00 85.12 215 ARG A CA 1
ATOM 1556 C C . ARG A 1 215 ? -6.692 -22.817 34.810 1.00 85.12 215 ARG A C 1
ATOM 1558 O O . ARG A 1 215 ? -6.649 -23.372 35.904 1.00 85.12 215 ARG A O 1
ATOM 1565 N N . MET A 1 216 ? -5.723 -22.950 33.897 1.00 87.00 216 MET A N 1
ATOM 1566 C CA . MET A 1 216 ? -4.483 -23.705 34.150 1.00 87.00 216 MET A CA 1
ATOM 1567 C C . MET A 1 216 ? -3.622 -23.069 35.243 1.00 87.00 216 MET A C 1
ATOM 1569 O O . MET A 1 216 ? -3.001 -23.792 36.017 1.00 87.00 216 MET A O 1
ATOM 1573 N N . PHE A 1 217 ? -3.613 -21.740 35.337 1.00 89.94 217 PHE A N 1
ATOM 1574 C CA . PHE A 1 217 ? -2.831 -21.015 36.340 1.00 89.94 217 PHE A CA 1
ATOM 1575 C C . PHE A 1 217 ? -3.587 -20.747 37.651 1.00 89.94 217 PHE A C 1
ATOM 1577 O O . PHE A 1 217 ? -3.071 -20.057 38.524 1.00 89.94 217 PHE A O 1
ATOM 1584 N N . GLY A 1 218 ? -4.801 -21.288 37.821 1.00 84.12 218 GLY A N 1
ATOM 1585 C CA . GLY A 1 218 ? -5.597 -21.109 39.043 1.00 84.12 218 GLY A CA 1
ATOM 1586 C C . GLY A 1 218 ? -6.056 -19.667 39.292 1.00 84.12 218 GLY A C 1
ATOM 1587 O O . GLY A 1 218 ? -6.581 -19.363 40.362 1.00 84.12 218 GLY A O 1
ATOM 1588 N N . LEU A 1 219 ? -5.891 -18.787 38.305 1.00 80.25 219 LEU A N 1
ATOM 1589 C CA . LEU A 1 219 ? -6.316 -17.398 38.353 1.00 80.25 219 LEU A CA 1
ATOM 1590 C C . LEU A 1 219 ? -7.794 -17.360 37.964 1.00 80.25 219 LEU A C 1
ATOM 1592 O O . LEU A 1 219 ? -8.150 -17.320 36.787 1.00 80.25 219 LEU A O 1
ATOM 1596 N N . LYS A 1 220 ? -8.674 -17.444 38.965 1.00 72.44 220 LYS A N 1
ATOM 1597 C CA . LYS A 1 220 ? -10.089 -17.118 38.767 1.00 72.44 220 LYS A CA 1
ATOM 1598 C C . LYS A 1 220 ? -10.193 -15.625 38.451 1.00 72.44 220 LYS A C 1
ATOM 1600 O O . LYS A 1 220 ? -9.644 -14.819 39.198 1.00 72.44 220 LYS A O 1
ATOM 1605 N N . LYS A 1 221 ? -10.865 -15.304 37.342 1.00 60.78 221 LYS A N 1
ATOM 1606 C CA . LYS A 1 221 ? -11.421 -13.966 37.107 1.00 60.78 221 LYS A CA 1
ATOM 1607 C C . LYS A 1 221 ? -12.379 -13.596 38.235 1.00 60.78 221 LYS A C 1
ATOM 1609 O O . LYS A 1 221 ? -13.075 -14.520 38.725 1.00 60.78 221 LYS A O 1
#

Secondary structure (DSSP, 8-state):
-PPEEPTTT-PEEPTT-TTSSB-TTT--BSSS---TT-------HHHHTEEE-TTT--EEE-SS--B-TTT-PBPEESS---TTHHHHHHHHHHHHHHHHHHH------PPP--S-PPP--PPPPPP--PPPPPP----PPP--PPPPPPPPPPPPP--PPPPPP-PPPP-PPP-PPP---------------PPPP-PPP-------HHHHHHHHTT---

Foldseek 3Di:
DDFQAAPPPRDTDDPPCLPPQADPVQRHGRPDDPPVPPPPPPVRLQQFQWWAFPPPRDTDRDNPDQADPVPRGGTHTPDPPPPPPVVVVVVVVVVVVVVVVVPPDPDPPDPDDDDDDPDPPDDDDPDDDDDDDDDDPDDDDDDDDDDDDDDDDDDDDDDDDDDDDDDDDDDDDDDDDPDDDDDPDDPDPPPDDPDDPDDPDPDPPDCDVVNVVCVVVVNDD